Protein AF-A0A928M4B6-F1 (afdb_monomer_lite)

Secondary structure (DSSP, 8-state):
-HHHHHHHHHHHHHHHHHHHHHHTT--HHHHHHHHHHHHSTTTTGGG--TTSS---HHHHHTTHHHHHHHHHHHHHHHHHH--HHHHTT--HHHHHHHHHHHHHHHHHHHHHHHHHHHH-TTTS-HHHHHHHHHHTT----HHHHHHHHHTT--SHHHHHHHHHHHHHHHHHHHHHHHHHHHHHHHHHS---HIIIIIHHHHHHHHHHHHHHHHHHHHHHHHHHHHHH--

Radius of gyration: 21.49 Å; chains: 1; bounding box: 48×52×59 Å

Structure (mmCIF, N/CA/C/O backbone):
data_AF-A0A928M4B6-F1
#
_entry.id   AF-A0A928M4B6-F1
#
loop_
_atom_site.group_PDB
_atom_site.id
_atom_site.type_symbol
_atom_site.label_atom_id
_atom_site.label_alt_id
_atom_site.label_comp_id
_atom_site.label_asym_id
_atom_site.label_entity_id
_atom_site.label_seq_id
_atom_site.pdbx_PDB_ins_code
_atom_site.Cartn_x
_atom_site.Cartn_y
_atom_site.Cartn_z
_atom_site.occupancy
_atom_site.B_iso_or_equiv
_atom_site.auth_seq_id
_atom_site.auth_comp_id
_atom_site.auth_asym_id
_atom_site.auth_atom_id
_atom_site.pdbx_PDB_model_num
ATOM 1 N N . MET A 1 1 ? 21.050 17.465 -10.811 1.00 61.75 1 MET A N 1
ATOM 2 C CA . MET A 1 1 ? 20.232 18.480 -11.520 1.00 61.75 1 MET A CA 1
ATOM 3 C C . MET A 1 1 ? 19.061 17.844 -12.258 1.00 61.75 1 MET A C 1
ATOM 5 O O . MET A 1 1 ? 17.947 18.303 -12.058 1.00 61.75 1 MET A O 1
ATOM 9 N N . GLN A 1 2 ? 19.281 16.765 -13.020 1.00 76.44 2 GLN A N 1
ATOM 10 C CA . GLN A 1 2 ? 18.205 16.017 -13.689 1.00 76.44 2 GLN A CA 1
ATOM 11 C C . GLN A 1 2 ? 17.135 15.508 -12.711 1.00 76.44 2 GLN A C 1
ATOM 13 O O . GLN A 1 2 ? 15.970 15.778 -12.952 1.00 76.44 2 GLN A O 1
ATOM 18 N N . ILE A 1 3 ? 17.523 14.944 -11.558 1.00 81.19 3 ILE A N 1
ATOM 19 C CA . ILE A 1 3 ? 16.575 14.435 -10.545 1.00 81.19 3 ILE A CA 1
ATOM 20 C C . ILE A 1 3 ? 15.561 15.490 -10.083 1.00 81.19 3 ILE A C 1
ATOM 22 O O . ILE A 1 3 ? 14.362 15.236 -10.044 1.00 81.19 3 ILE A O 1
ATOM 26 N N . MET A 1 4 ? 16.040 16.694 -9.755 1.00 85.00 4 MET A N 1
ATOM 27 C CA . MET A 1 4 ? 15.178 17.796 -9.312 1.00 85.00 4 MET A CA 1
ATOM 28 C C . MET A 1 4 ? 14.275 18.296 -10.443 1.00 85.00 4 MET A C 1
ATOM 30 O O . MET A 1 4 ? 13.144 18.706 -10.190 1.00 85.00 4 MET A O 1
ATOM 34 N N . LEU A 1 5 ? 14.765 18.268 -11.685 1.00 88.50 5 LEU A N 1
ATOM 35 C CA . LEU A 1 5 ? 14.016 18.707 -12.858 1.00 88.50 5 LEU A CA 1
ATOM 36 C C . LEU A 1 5 ? 12.891 17.722 -13.197 1.00 88.50 5 LEU A C 1
ATOM 38 O O . LEU A 1 5 ? 11.744 18.148 -13.300 1.00 88.50 5 LEU A O 1
ATOM 42 N N . SER A 1 6 ? 13.186 16.423 -13.285 1.00 87.69 6 SER A N 1
ATOM 43 C CA . SER A 1 6 ? 12.175 15.384 -13.523 1.00 87.69 6 SER A CA 1
ATOM 44 C C . SER A 1 6 ? 11.162 15.317 -12.381 1.00 87.69 6 SER A C 1
ATOM 46 O O . SER A 1 6 ? 9.967 15.218 -12.644 1.00 87.69 6 SER A O 1
ATOM 48 N N . LEU A 1 7 ? 11.592 15.500 -11.126 1.00 88.81 7 LEU A N 1
ATOM 49 C CA . LEU A 1 7 ? 10.671 15.637 -9.997 1.00 88.81 7 LEU A CA 1
ATOM 50 C C . LEU A 1 7 ? 9.756 16.862 -10.137 1.00 88.81 7 LEU A C 1
ATOM 52 O O . LEU A 1 7 ? 8.552 16.767 -9.916 1.00 88.81 7 LEU A O 1
ATOM 56 N N . SER A 1 8 ? 10.309 18.014 -10.525 1.00 90.44 8 SER A N 1
ATOM 57 C CA . SER A 1 8 ? 9.520 19.235 -10.738 1.00 90.44 8 SER A CA 1
ATOM 58 C C . SER A 1 8 ? 8.498 19.042 -11.854 1.00 90.44 8 SER A C 1
ATOM 60 O O . SER A 1 8 ? 7.343 19.428 -11.697 1.00 90.44 8 SER A O 1
ATOM 62 N N . VAL A 1 9 ? 8.896 18.407 -12.960 1.00 91.12 9 VAL A N 1
ATOM 63 C CA . VAL A 1 9 ? 7.991 18.066 -14.063 1.00 91.12 9 VAL A CA 1
ATOM 64 C C . VAL A 1 9 ? 6.917 17.087 -13.603 1.00 91.12 9 VAL A C 1
ATOM 66 O O . VAL A 1 9 ? 5.749 17.311 -13.906 1.00 91.12 9 VAL A O 1
ATOM 69 N N . ALA A 1 10 ? 7.263 16.066 -12.818 1.00 90.94 10 ALA A N 1
ATOM 70 C CA . ALA A 1 10 ? 6.296 15.122 -12.268 1.00 90.94 10 ALA A CA 1
ATOM 71 C C . ALA A 1 10 ? 5.268 15.810 -11.359 1.00 90.94 10 ALA A C 1
ATOM 73 O O . ALA A 1 10 ? 4.064 15.593 -11.509 1.00 90.94 10 ALA A O 1
ATOM 74 N N . LEU A 1 11 ? 5.720 16.700 -10.471 1.00 91.69 11 LEU A N 1
ATOM 75 C CA . LEU A 1 11 ? 4.846 17.491 -9.602 1.00 91.69 11 LEU A CA 1
ATOM 76 C C . LEU A 1 11 ? 3.956 18.444 -10.407 1.00 91.69 11 LEU A C 1
ATOM 78 O O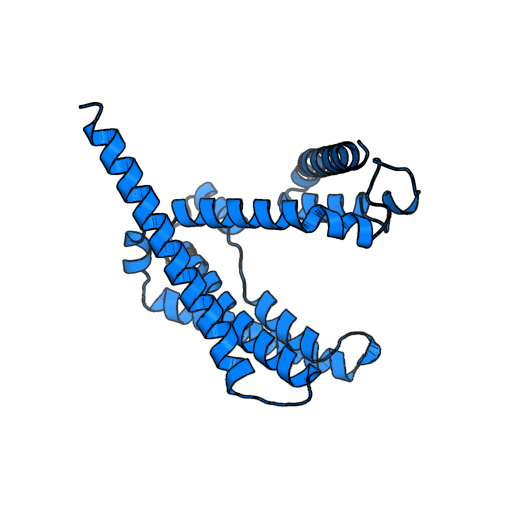 . LEU A 1 11 ? 2.753 18.512 -10.162 1.00 91.69 11 LEU A O 1
ATOM 82 N N . LEU A 1 12 ? 4.515 19.155 -11.389 1.00 94.00 12 LEU A N 1
ATOM 83 C CA . LEU A 1 12 ? 3.757 20.064 -12.251 1.00 94.00 12 LEU A CA 1
ATOM 84 C C . LEU A 1 12 ? 2.739 19.318 -13.115 1.00 94.00 12 LEU A C 1
ATOM 86 O O . LEU A 1 12 ? 1.609 19.783 -13.244 1.00 94.00 12 LEU A O 1
ATOM 90 N N . ALA A 1 13 ? 3.105 18.166 -13.676 1.00 93.44 13 ALA A N 1
ATOM 91 C CA . ALA A 1 13 ? 2.210 17.329 -14.463 1.00 93.44 13 ALA A CA 1
ATOM 92 C C . ALA A 1 13 ? 1.080 16.771 -13.593 1.00 93.44 13 ALA A C 1
ATOM 94 O O . ALA A 1 13 ? -0.087 16.910 -13.955 1.00 93.44 13 ALA A O 1
ATOM 95 N N . GLY A 1 14 ? 1.402 16.219 -12.419 1.00 91.50 14 GLY A N 1
ATOM 96 C CA . GLY A 1 14 ? 0.415 15.714 -11.466 1.00 91.50 14 GLY A CA 1
ATOM 97 C C . GLY A 1 14 ? -0.562 16.803 -11.023 1.00 91.50 14 GLY A C 1
ATOM 98 O O . GLY A 1 14 ? -1.771 16.662 -11.198 1.00 91.50 14 GLY A O 1
ATOM 99 N N . LEU A 1 15 ? -0.055 17.934 -10.525 1.00 91.62 15 LEU A N 1
ATOM 100 C CA . LEU A 1 15 ? -0.887 19.055 -10.075 1.00 91.62 15 LEU A CA 1
ATOM 101 C C . LEU A 1 15 ? -1.642 19.723 -11.230 1.00 91.62 15 LEU A C 1
ATOM 103 O O . LEU A 1 15 ? -2.804 20.093 -11.075 1.00 91.62 15 LEU A O 1
ATOM 107 N N . GLY A 1 16 ? -1.024 19.870 -12.400 1.00 94.25 16 GLY A N 1
ATOM 108 C CA . GLY A 1 16 ? -1.656 20.451 -13.582 1.00 94.25 16 GLY A CA 1
ATOM 109 C C . GLY A 1 16 ? -2.813 19.594 -14.090 1.00 94.25 16 GLY A C 1
ATOM 110 O O . GLY A 1 16 ? -3.907 20.109 -14.334 1.00 94.25 16 GLY A O 1
ATOM 111 N N . LEU A 1 17 ? -2.607 18.277 -14.174 1.00 93.69 17 LEU A N 1
ATOM 112 C CA . LEU A 1 17 ? -3.607 17.350 -14.687 1.00 93.69 17 LEU A CA 1
ATOM 113 C C . LEU A 1 17 ? -4.808 17.205 -13.744 1.00 93.69 17 LEU A C 1
ATOM 115 O O . LEU A 1 17 ? -5.917 17.006 -14.235 1.00 93.69 17 LEU A O 1
ATOM 119 N N . THR A 1 18 ? -4.651 17.410 -12.426 1.00 91.25 18 THR A N 1
ATOM 120 C CA . THR A 1 18 ? -5.815 17.455 -11.511 1.00 91.25 18 THR A CA 1
ATOM 121 C C . THR A 1 18 ? -6.832 18.514 -11.930 1.00 91.25 18 THR A C 1
ATOM 123 O O . THR A 1 18 ? -8.032 18.253 -11.911 1.00 91.25 18 THR A O 1
ATOM 126 N N . ARG A 1 19 ? -6.388 19.693 -12.394 1.00 90.88 19 ARG A N 1
ATOM 127 C CA . ARG A 1 19 ? -7.306 20.752 -12.848 1.00 90.88 19 ARG A CA 1
ATOM 128 C C . ARG A 1 19 ? -8.100 20.333 -14.081 1.00 90.88 19 ARG A C 1
ATOM 130 O O . ARG A 1 19 ? -9.279 20.657 -14.167 1.00 90.88 19 ARG A O 1
ATOM 137 N N . LEU A 1 20 ? -7.472 19.601 -15.000 1.00 90.81 20 LEU A N 1
ATOM 138 C CA . LEU A 1 20 ? -8.120 19.097 -16.212 1.00 90.81 20 LEU A CA 1
ATOM 139 C C . LEU A 1 20 ? -9.095 17.960 -15.893 1.00 90.81 20 LEU A C 1
ATOM 141 O O . LEU A 1 20 ? -10.243 17.988 -16.319 1.00 90.81 20 LEU A O 1
ATOM 145 N N . VAL A 1 21 ? -8.669 16.984 -15.094 1.00 88.38 21 VAL A N 1
ATOM 146 C CA . VAL A 1 21 ? -9.463 15.798 -14.731 1.00 88.38 21 VAL A CA 1
ATOM 147 C C . VAL A 1 21 ? -10.676 16.165 -13.868 1.00 88.38 21 VAL A C 1
ATOM 149 O O . VAL A 1 21 ? -11.747 15.575 -14.022 1.00 88.38 21 VAL A O 1
ATOM 152 N N . ARG A 1 22 ? -10.572 17.217 -13.044 1.00 86.06 22 ARG A N 1
ATOM 153 C CA . ARG A 1 22 ? -11.714 17.775 -12.302 1.00 86.06 22 ARG A CA 1
ATOM 154 C C . ARG A 1 22 ? -12.815 18.335 -13.207 1.00 86.06 22 ARG A C 1
ATOM 156 O O . ARG A 1 22 ? -13.976 18.277 -12.808 1.00 86.06 22 ARG A O 1
ATOM 163 N N . LEU A 1 23 ? -12.506 18.808 -14.423 1.00 89.50 23 LEU A N 1
ATOM 164 C CA . LEU A 1 23 ? -13.536 19.216 -15.400 1.00 89.50 23 LEU A CA 1
ATOM 165 C C . LEU A 1 23 ? -14.439 18.036 -15.783 1.00 89.50 23 LEU A C 1
ATOM 167 O O . LEU A 1 23 ? -15.634 18.212 -16.008 1.00 89.50 23 LEU A O 1
ATOM 171 N N . PHE A 1 24 ? -13.879 16.825 -15.780 1.00 89.69 24 PHE A N 1
ATOM 172 C CA . PHE A 1 24 ? -14.592 15.575 -16.032 1.00 89.69 24 PHE A CA 1
ATOM 173 C C . PHE A 1 24 ? -15.196 14.951 -14.761 1.00 89.69 24 PHE A C 1
ATOM 175 O O . PHE A 1 24 ? -15.732 13.848 -14.825 1.00 89.69 24 PHE A O 1
ATOM 182 N N . LYS A 1 25 ? -15.148 15.645 -13.612 1.00 84.94 25 LYS A N 1
ATOM 183 C CA . LYS A 1 25 ? -15.652 15.180 -12.302 1.00 84.94 25 LYS A CA 1
ATOM 184 C C . LYS A 1 25 ? -15.011 13.877 -11.803 1.00 84.94 25 LYS A C 1
ATOM 186 O O . LYS A 1 25 ? -15.633 13.128 -11.053 1.00 84.94 25 LYS A O 1
ATOM 191 N N . LEU A 1 26 ? -13.773 13.609 -12.206 1.00 83.94 26 LEU A N 1
ATOM 192 C CA . LEU A 1 26 ? -13.023 12.433 -11.773 1.00 83.94 26 LEU A CA 1
ATOM 193 C C . LEU A 1 26 ? -12.153 12.746 -10.535 1.00 83.94 26 LEU A C 1
ATOM 195 O O . LEU A 1 26 ? -11.751 13.899 -10.355 1.00 83.94 26 LEU A O 1
ATOM 199 N N . PRO A 1 27 ? -11.841 11.748 -9.683 1.00 81.31 27 PRO A N 1
ATOM 200 C CA . PRO A 1 27 ? -10.964 11.930 -8.524 1.00 81.31 27 PRO A CA 1
ATOM 201 C C . PRO A 1 27 ? -9.528 12.297 -8.913 1.00 81.31 27 PRO A C 1
ATOM 203 O O . PRO A 1 27 ? -9.012 11.791 -9.912 1.00 81.31 27 PRO A O 1
ATOM 206 N N . ASP A 1 28 ? -8.850 13.072 -8.061 1.00 85.12 28 ASP A N 1
ATOM 207 C CA . ASP A 1 28 ? -7.461 13.516 -8.273 1.00 85.12 28 ASP A CA 1
ATOM 208 C C . ASP A 1 28 ? -6.470 12.351 -8.454 1.00 85.12 28 ASP A C 1
ATOM 210 O O . ASP A 1 28 ? -5.542 12.457 -9.249 1.00 85.12 28 ASP A O 1
ATOM 214 N N . VAL A 1 29 ? -6.699 11.206 -7.795 1.00 85.56 29 VAL A N 1
ATOM 215 C CA . VAL A 1 29 ? -5.867 9.993 -7.949 1.00 85.56 29 VAL A CA 1
ATOM 216 C C . VAL A 1 29 ? -5.804 9.538 -9.409 1.00 85.56 29 VAL A C 1
ATOM 218 O O . VAL A 1 29 ? -4.744 9.157 -9.899 1.00 85.56 29 VAL A O 1
ATOM 221 N N . THR A 1 30 ? -6.915 9.661 -10.139 1.00 88.38 30 THR A N 1
ATOM 222 C CA . THR A 1 30 ? -6.974 9.360 -11.577 1.00 88.38 30 THR A CA 1
ATOM 223 C C . THR A 1 30 ? -6.022 10.259 -12.362 1.00 88.38 30 THR A C 1
ATOM 225 O O . THR A 1 30 ? -5.331 9.794 -13.263 1.00 88.38 30 THR A O 1
ATOM 228 N N . ALA A 1 31 ? -5.949 11.544 -12.000 1.00 90.25 31 ALA A N 1
ATOM 229 C CA . ALA A 1 31 ? -5.027 12.481 -12.625 1.00 90.25 31 ALA A CA 1
ATOM 230 C C . ALA A 1 31 ? -3.572 12.110 -12.336 1.00 90.25 31 ALA A C 1
ATOM 232 O O . ALA A 1 31 ? -2.757 12.135 -13.248 1.00 90.25 31 ALA A O 1
ATOM 233 N N . TYR A 1 32 ? -3.242 11.714 -11.106 1.00 90.69 32 TYR A N 1
ATOM 234 C CA . TYR A 1 32 ? -1.879 11.301 -10.765 1.00 90.69 32 TYR A CA 1
ATOM 235 C C . TYR A 1 32 ? -1.440 10.052 -11.538 1.00 90.69 32 TYR A C 1
ATOM 237 O O . TYR A 1 32 ? -0.323 10.025 -12.050 1.00 90.69 32 TYR A O 1
ATOM 245 N N . LEU A 1 33 ? -2.329 9.067 -11.708 1.00 91.25 33 LEU A N 1
ATOM 246 C CA . LEU A 1 33 ? -2.050 7.868 -12.506 1.00 91.25 33 LEU A CA 1
ATOM 247 C C . LEU A 1 33 ? -1.818 8.202 -13.983 1.00 91.25 33 LEU A C 1
ATOM 249 O O . LEU A 1 33 ? -0.825 7.770 -14.565 1.00 91.25 33 LEU A O 1
ATOM 253 N N . ILE A 1 34 ? -2.699 9.006 -14.585 1.00 93.31 34 ILE A N 1
ATOM 254 C CA . ILE A 1 34 ? -2.547 9.412 -15.989 1.00 93.31 34 ILE A CA 1
ATOM 255 C C . ILE A 1 34 ? -1.271 10.241 -16.162 1.00 93.31 34 ILE A C 1
ATOM 257 O O . ILE A 1 34 ? -0.511 9.994 -17.095 1.00 93.31 34 ILE A O 1
ATOM 261 N N . ALA A 1 35 ? -1.001 11.188 -15.259 1.00 93.62 35 ALA A N 1
ATOM 262 C CA . ALA A 1 35 ? 0.215 11.992 -15.297 1.00 93.62 35 ALA A CA 1
ATOM 263 C C . ALA A 1 35 ? 1.457 11.099 -15.232 1.00 93.62 35 ALA A C 1
ATOM 265 O O . ALA A 1 35 ? 2.341 11.268 -16.063 1.00 93.62 35 ALA A O 1
ATOM 266 N N . GLY A 1 36 ? 1.484 10.115 -14.325 1.00 92.50 36 GLY A N 1
ATOM 267 C CA . GLY A 1 36 ? 2.557 9.128 -14.197 1.00 92.50 36 GLY A CA 1
ATOM 268 C C . GLY A 1 36 ? 2.795 8.318 -15.474 1.00 92.50 36 GLY A C 1
ATOM 269 O O . GLY A 1 36 ? 3.935 8.186 -15.908 1.00 92.50 36 GLY A O 1
ATOM 270 N N . ILE A 1 37 ? 1.729 7.838 -16.124 1.00 93.00 37 ILE A N 1
ATOM 271 C CA . ILE A 1 37 ? 1.828 7.121 -17.408 1.00 93.00 37 ILE A CA 1
ATOM 272 C C . ILE A 1 37 ? 2.389 8.038 -18.504 1.00 93.00 37 ILE A C 1
ATOM 274 O O . ILE A 1 37 ? 3.251 7.618 -19.272 1.00 93.00 37 ILE A O 1
ATOM 278 N N . LEU A 1 38 ? 1.925 9.290 -18.568 1.00 93.19 38 LEU A N 1
ATOM 279 C CA . LEU A 1 38 ? 2.361 10.256 -19.576 1.00 93.19 38 LEU A CA 1
ATOM 280 C C . LEU A 1 38 ? 3.825 10.668 -19.398 1.00 93.19 38 LEU A C 1
ATOM 282 O O . LEU A 1 38 ? 4.542 10.764 -20.386 1.00 93.19 38 LEU A O 1
ATOM 286 N N . ILE A 1 39 ? 4.281 10.914 -18.169 1.00 92.94 39 ILE A N 1
ATOM 287 C CA . ILE A 1 39 ? 5.677 11.304 -17.897 1.00 92.94 39 ILE A CA 1
ATOM 288 C C . ILE A 1 39 ? 6.627 10.106 -17.817 1.00 92.94 39 ILE A C 1
ATOM 290 O O . ILE A 1 39 ? 7.839 10.292 -17.843 1.00 92.94 39 ILE A O 1
ATOM 294 N N . GLY A 1 40 ? 6.093 8.893 -17.682 1.00 91.69 40 GLY A N 1
ATOM 295 C CA . GLY A 1 40 ? 6.863 7.665 -17.548 1.00 91.69 40 GLY A CA 1
ATOM 296 C C . GLY A 1 40 ? 7.579 7.233 -18.836 1.00 91.69 40 GLY A C 1
ATOM 297 O O . GLY A 1 40 ? 7.400 7.842 -19.900 1.00 91.69 40 GLY A O 1
ATOM 298 N N . PRO A 1 41 ? 8.344 6.129 -18.767 1.00 90.31 41 PRO A N 1
ATOM 299 C CA . PRO A 1 41 ? 9.218 5.660 -19.847 1.00 90.31 41 PRO A CA 1
ATOM 300 C C . PRO A 1 41 ? 8.473 5.247 -21.115 1.00 90.31 41 PRO A C 1
ATOM 302 O O . PRO A 1 41 ? 9.079 5.147 -22.175 1.00 90.31 41 PRO A O 1
ATOM 305 N N . TYR A 1 42 ? 7.159 5.029 -21.038 1.00 89.06 42 TYR A N 1
ATOM 306 C CA . TYR A 1 42 ? 6.356 4.565 -22.168 1.00 89.06 42 TYR A CA 1
ATOM 307 C C . TYR A 1 42 ? 5.758 5.683 -23.032 1.00 89.06 42 TYR A C 1
ATOM 309 O O . TYR A 1 42 ? 5.251 5.384 -24.110 1.00 89.06 42 TYR A O 1
ATOM 317 N N . VAL A 1 43 ? 5.786 6.947 -22.587 1.00 91.19 43 VAL A N 1
ATOM 318 C CA . VAL A 1 43 ? 5.192 8.071 -23.337 1.00 91.19 43 VAL A CA 1
ATOM 319 C C . VAL A 1 43 ? 6.190 9.220 -23.504 1.00 91.19 43 VAL A C 1
ATOM 321 O O . VAL A 1 43 ? 6.916 9.240 -24.493 1.00 91.19 43 VAL A O 1
ATOM 324 N N . LEU A 1 44 ? 6.269 10.180 -22.575 1.00 88.50 44 LEU A N 1
ATOM 325 C CA . LEU A 1 44 ? 7.214 11.302 -22.687 1.00 88.50 44 LEU A CA 1
ATOM 326 C C . LEU A 1 44 ? 8.650 10.861 -22.405 1.00 88.50 44 LEU A C 1
ATOM 328 O O . LEU A 1 44 ? 9.574 11.335 -23.061 1.00 88.50 44 LEU A O 1
ATOM 332 N N . GLY A 1 45 ? 8.839 9.922 -21.476 1.00 87.06 45 GLY A N 1
ATOM 333 C CA . GLY A 1 45 ? 10.142 9.335 -21.182 1.00 87.06 45 GLY A CA 1
ATOM 334 C C . GLY A 1 45 ? 10.761 8.592 -22.368 1.00 87.06 45 GLY A C 1
ATOM 335 O O . GLY A 1 45 ? 11.979 8.623 -22.542 1.00 87.06 45 GLY A O 1
ATOM 336 N N . ALA A 1 46 ? 9.927 8.033 -23.252 1.00 88.88 46 ALA A N 1
ATOM 337 C CA . ALA A 1 46 ? 10.367 7.352 -24.471 1.00 88.88 46 ALA A CA 1
ATOM 338 C C . ALA A 1 46 ? 11.105 8.284 -25.451 1.00 88.88 46 ALA A C 1
ATOM 340 O O . ALA A 1 46 ? 11.861 7.815 -26.298 1.00 88.88 46 ALA A O 1
ATOM 341 N N . LEU A 1 47 ? 10.914 9.605 -25.336 1.00 87.56 47 LEU A N 1
ATOM 342 C CA . LEU A 1 47 ? 11.627 10.599 -26.144 1.00 87.56 47 LEU A CA 1
ATOM 343 C C . LEU A 1 47 ? 13.109 10.723 -25.755 1.00 87.56 47 LEU A C 1
ATOM 345 O O . LEU A 1 47 ? 13.872 11.363 -26.475 1.00 87.56 47 LEU A O 1
ATOM 349 N N . GLY A 1 48 ? 13.519 10.154 -24.614 1.00 83.50 48 GLY A N 1
ATOM 350 C CA . GLY A 1 48 ? 14.906 10.167 -24.148 1.00 83.50 48 GLY A CA 1
ATOM 351 C C . GLY A 1 48 ? 15.426 11.556 -23.773 1.00 83.50 48 GLY A C 1
ATOM 352 O O . GLY A 1 48 ? 16.637 11.750 -23.699 1.00 83.50 48 GLY A O 1
ATOM 353 N N . ILE A 1 49 ? 14.537 12.536 -23.562 1.00 84.81 49 ILE A N 1
ATOM 354 C CA . ILE A 1 49 ? 14.914 13.912 -23.223 1.00 84.81 49 ILE A CA 1
ATOM 355 C C . ILE A 1 49 ? 15.088 14.021 -21.700 1.00 84.81 49 ILE A C 1
ATOM 357 O O . ILE A 1 49 ? 14.090 13.957 -20.972 1.00 84.81 49 ILE A O 1
ATOM 361 N N . PRO A 1 50 ? 16.316 14.233 -21.186 1.00 80.88 50 PRO A N 1
ATOM 362 C CA . PRO A 1 50 ? 16.553 14.249 -19.748 1.00 80.88 50 PRO A CA 1
ATOM 363 C C . PRO A 1 50 ? 15.780 15.367 -19.048 1.00 80.88 50 PRO A C 1
ATOM 365 O O . PRO A 1 50 ? 15.893 16.539 -19.408 1.00 80.88 50 PRO A O 1
ATOM 368 N N . GLY A 1 51 ? 15.019 15.001 -18.016 1.00 80.44 51 GLY A N 1
ATOM 369 C CA . GLY A 1 51 ? 14.265 15.935 -17.179 1.00 80.44 51 GLY A CA 1
ATOM 370 C C . GLY A 1 51 ? 12.863 16.298 -17.674 1.00 80.44 51 GLY A C 1
ATOM 371 O O . GLY A 1 51 ? 12.141 16.954 -16.933 1.00 80.44 51 GLY A O 1
ATOM 372 N N . LEU A 1 52 ? 12.452 15.863 -18.871 1.00 83.62 52 LEU A N 1
ATOM 373 C CA . LEU A 1 52 ? 11.087 16.044 -19.401 1.00 83.62 52 LEU A CA 1
ATOM 374 C C . LEU A 1 52 ? 10.148 14.860 -19.089 1.00 83.62 52 LEU A C 1
ATOM 376 O O . LEU A 1 52 ? 8.944 14.944 -19.323 1.00 83.62 52 LEU A O 1
ATOM 380 N N . GLY A 1 53 ? 10.698 13.785 -18.531 1.00 85.69 53 GLY A N 1
ATOM 381 C CA . GLY A 1 53 ? 10.022 12.561 -18.111 1.00 85.69 53 GLY A CA 1
ATOM 382 C C . GLY A 1 53 ? 11.042 11.574 -17.537 1.00 85.69 53 GLY A C 1
ATOM 383 O O . GLY A 1 53 ? 12.228 11.901 -17.457 1.00 85.69 53 GLY A O 1
ATOM 384 N N . PHE A 1 54 ? 10.586 10.388 -17.143 1.00 89.06 54 PHE A N 1
ATOM 385 C CA . PHE A 1 54 ? 11.442 9.297 -16.673 1.00 89.06 54 PHE A CA 1
ATOM 386 C C . PHE A 1 54 ? 11.822 8.402 -17.846 1.00 89.06 54 PHE A C 1
ATOM 388 O O . PHE A 1 54 ? 10.942 7.820 -18.471 1.00 89.06 54 PHE A O 1
ATOM 395 N N . ILE A 1 55 ? 13.110 8.294 -18.155 1.00 87.50 55 ILE A N 1
ATOM 396 C CA . ILE A 1 55 ? 13.609 7.632 -19.366 1.00 87.50 55 ILE A CA 1
ATOM 397 C C . ILE A 1 55 ? 13.550 6.107 -19.229 1.00 87.50 55 ILE A C 1
ATOM 399 O O . ILE A 1 55 ? 13.274 5.407 -20.202 1.00 87.50 55 ILE A O 1
ATOM 403 N N . SER A 1 56 ? 13.785 5.578 -18.027 1.00 88.62 56 SER A N 1
ATOM 404 C CA . SER A 1 56 ? 13.806 4.136 -17.769 1.00 88.62 56 SER A CA 1
ATOM 405 C C . SER A 1 56 ? 13.119 3.764 -16.455 1.00 88.62 56 SER A C 1
ATOM 407 O O . SER A 1 56 ? 12.892 4.605 -15.585 1.00 88.62 56 SER A O 1
ATOM 409 N N . MET A 1 57 ? 12.795 2.476 -16.306 1.00 87.88 57 MET A N 1
ATOM 410 C CA . MET A 1 57 ? 12.306 1.933 -15.032 1.00 87.88 57 MET A CA 1
ATOM 411 C C . MET A 1 57 ? 13.366 2.016 -13.931 1.00 87.88 57 MET A C 1
ATOM 413 O O . MET A 1 57 ? 13.037 2.344 -12.798 1.00 87.88 57 MET A O 1
ATOM 417 N N . GLU A 1 58 ? 14.637 1.822 -14.282 1.00 87.38 58 GLU A N 1
ATOM 418 C CA . GLU A 1 58 ? 15.767 1.989 -13.361 1.00 87.38 58 GLU A CA 1
ATOM 419 C C . GLU A 1 58 ? 15.845 3.425 -12.827 1.00 87.38 58 GLU A C 1
ATOM 421 O O . GLU A 1 58 ? 16.088 3.636 -11.642 1.00 87.38 58 GLU A O 1
ATOM 426 N N . GLU A 1 59 ? 15.588 4.429 -13.677 1.00 86.25 59 GLU A N 1
ATOM 427 C CA . GLU A 1 59 ? 15.536 5.823 -13.236 1.00 86.25 59 GLU A CA 1
ATOM 428 C C . GLU A 1 59 ? 14.414 6.022 -12.214 1.00 86.25 59 GLU A C 1
ATOM 430 O O . GLU A 1 59 ? 14.657 6.640 -11.183 1.00 86.25 59 GLU A O 1
ATOM 435 N N . ILE A 1 60 ? 13.223 5.454 -12.438 1.00 87.94 60 ILE A N 1
ATOM 436 C CA . ILE A 1 60 ? 12.102 5.527 -11.486 1.00 87.94 60 ILE A CA 1
ATOM 437 C C . ILE A 1 60 ? 12.475 4.897 -10.137 1.00 87.94 60 ILE A C 1
ATOM 439 O O . ILE A 1 60 ? 12.172 5.477 -9.093 1.00 87.94 60 ILE A O 1
ATOM 443 N N . GLU A 1 61 ? 13.168 3.757 -10.135 1.00 86.75 61 GLU A N 1
ATOM 444 C CA . GLU A 1 61 ? 13.590 3.075 -8.904 1.00 86.75 61 GLU A CA 1
ATOM 445 C C . GLU A 1 61 ? 14.521 3.934 -8.036 1.00 86.75 61 GLU A C 1
ATOM 447 O O . GLU A 1 61 ? 14.454 3.865 -6.807 1.00 86.75 61 GLU A O 1
ATOM 452 N N . THR A 1 62 ? 15.320 4.829 -8.631 1.00 88.19 62 THR A N 1
ATOM 453 C CA . THR A 1 62 ? 16.167 5.756 -7.853 1.00 88.19 62 THR A CA 1
ATOM 454 C C . THR A 1 62 ? 15.371 6.738 -6.984 1.00 88.19 62 THR A C 1
ATOM 456 O O . THR A 1 62 ? 15.907 7.273 -6.011 1.00 88.19 62 THR A O 1
ATOM 459 N N . TYR A 1 63 ? 14.079 6.938 -7.273 1.00 87.56 63 TYR A N 1
ATOM 460 C CA . TYR A 1 63 ? 13.166 7.756 -6.468 1.00 87.56 63 TYR A CA 1
ATOM 461 C C . TYR A 1 63 ? 12.477 6.960 -5.355 1.00 87.56 63 TYR A C 1
ATOM 463 O O . TYR A 1 63 ? 11.658 7.533 -4.638 1.00 87.56 63 TYR A O 1
ATOM 471 N N . GLY A 1 64 ? 12.814 5.678 -5.166 1.00 87.62 64 GLY A N 1
ATOM 472 C CA . GLY A 1 64 ? 12.223 4.814 -4.139 1.00 87.62 64 GLY A CA 1
ATOM 473 C C . GLY A 1 64 ? 12.228 5.446 -2.746 1.00 87.62 64 GLY A C 1
ATOM 474 O O . GLY A 1 64 ? 11.191 5.490 -2.096 1.00 87.62 64 GLY A O 1
ATOM 475 N N . LEU A 1 65 ? 13.333 6.093 -2.352 1.00 88.94 65 LEU A N 1
ATOM 476 C CA . LEU A 1 65 ? 13.420 6.812 -1.075 1.00 88.94 65 LEU A CA 1
ATOM 477 C C . LEU A 1 65 ? 12.345 7.903 -0.929 1.00 88.94 65 LEU A C 1
ATOM 479 O O . LEU A 1 65 ? 11.814 8.110 0.158 1.00 88.94 65 LEU A O 1
ATOM 483 N N . LEU A 1 66 ? 12.019 8.622 -2.008 1.00 89.31 66 LEU A N 1
ATOM 484 C CA . LEU A 1 66 ? 10.979 9.648 -1.971 1.00 89.31 66 LEU A CA 1
ATOM 485 C C . LEU A 1 66 ? 9.593 9.017 -1.806 1.00 89.31 66 LEU A C 1
ATOM 487 O O . LEU A 1 66 ? 8.782 9.539 -1.042 1.00 89.31 66 LEU A O 1
ATOM 491 N N . SER A 1 67 ? 9.337 7.907 -2.500 1.00 88.75 67 SER A N 1
ATOM 492 C CA . SER A 1 67 ? 8.103 7.129 -2.356 1.00 88.75 67 SER A CA 1
ATOM 493 C C . SER A 1 67 ? 7.942 6.605 -0.928 1.00 88.75 67 SER A C 1
ATOM 495 O O . SER A 1 67 ? 6.878 6.784 -0.340 1.00 88.75 67 SER A O 1
ATOM 497 N N . ASP A 1 68 ? 9.004 6.058 -0.336 1.00 89.12 68 ASP A N 1
ATOM 498 C CA . ASP A 1 68 ? 9.006 5.549 1.039 1.00 89.12 68 ASP A CA 1
ATOM 499 C C . ASP A 1 68 ? 8.746 6.667 2.055 1.00 89.12 68 ASP A C 1
ATOM 501 O O . ASP A 1 68 ? 7.911 6.526 2.951 1.00 89.12 68 ASP A O 1
ATOM 505 N N . LEU A 1 69 ? 9.403 7.821 1.888 1.00 91.88 69 LEU A N 1
ATOM 506 C CA . LEU A 1 69 ? 9.155 8.999 2.721 1.00 91.88 69 LEU A CA 1
ATOM 507 C C . LEU A 1 69 ? 7.712 9.497 2.575 1.00 91.88 69 LEU A C 1
ATOM 509 O O . LEU A 1 69 ? 7.068 9.803 3.578 1.00 91.88 69 LEU A O 1
ATOM 513 N N . ALA A 1 70 ? 7.185 9.567 1.350 1.00 89.44 70 ALA A N 1
ATOM 514 C CA . ALA A 1 70 ? 5.814 10.000 1.093 1.00 89.44 70 ALA A CA 1
ATOM 515 C C . ALA A 1 70 ? 4.787 9.051 1.729 1.00 89.44 70 ALA A C 1
ATOM 517 O O . ALA A 1 70 ? 3.869 9.516 2.405 1.00 89.44 70 ALA A O 1
ATOM 518 N N . LEU A 1 71 ? 4.965 7.735 1.577 1.00 86.94 71 LEU A N 1
ATOM 519 C CA . LEU A 1 71 ? 4.133 6.721 2.228 1.00 86.94 71 LEU A CA 1
ATOM 520 C C . LEU A 1 71 ? 4.223 6.821 3.754 1.00 86.94 71 LEU A C 1
ATOM 522 O O . LEU A 1 71 ? 3.193 6.786 4.426 1.00 86.94 71 LEU A O 1
ATOM 526 N N . GLY A 1 72 ? 5.422 7.042 4.299 1.00 87.19 72 GLY A N 1
ATOM 527 C CA . GLY A 1 72 ? 5.632 7.290 5.725 1.00 87.19 72 GLY A CA 1
ATOM 528 C C . GLY A 1 72 ? 4.871 8.518 6.237 1.00 87.19 72 GLY A C 1
ATOM 529 O O . GLY A 1 72 ? 4.198 8.440 7.265 1.00 87.19 72 GLY A O 1
ATOM 530 N N . PHE A 1 73 ? 4.904 9.640 5.506 1.00 86.06 73 PHE A N 1
ATOM 531 C CA . PHE A 1 73 ? 4.131 10.841 5.851 1.00 86.06 73 PHE A CA 1
ATOM 532 C C . PHE A 1 73 ? 2.621 10.614 5.771 1.00 86.06 73 PHE A C 1
ATOM 534 O O . PHE A 1 73 ? 1.894 11.085 6.647 1.00 86.06 73 PHE A O 1
ATOM 541 N N . ILE A 1 74 ? 2.142 9.893 4.753 1.00 82.50 74 ILE A N 1
ATOM 542 C CA . ILE A 1 74 ? 0.723 9.542 4.617 1.00 82.50 74 ILE A CA 1
ATOM 543 C C . ILE A 1 74 ? 0.286 8.682 5.807 1.00 82.50 74 ILE A C 1
ATOM 545 O O . ILE A 1 74 ? -0.689 9.026 6.473 1.00 82.50 74 ILE A O 1
ATOM 549 N N . ALA A 1 75 ? 1.038 7.625 6.129 1.00 80.19 75 ALA A N 1
ATOM 550 C CA . ALA A 1 75 ? 0.751 6.742 7.257 1.00 80.19 75 ALA A CA 1
ATOM 551 C C . ALA A 1 75 ? 0.755 7.497 8.596 1.00 80.19 75 ALA A C 1
ATOM 553 O O . ALA A 1 75 ? -0.164 7.340 9.399 1.00 80.19 75 ALA A O 1
ATOM 554 N N . PHE A 1 76 ? 1.738 8.376 8.819 1.00 81.81 76 PHE A N 1
ATOM 555 C CA . PHE A 1 76 ? 1.804 9.210 10.020 1.00 81.81 76 PHE A CA 1
ATOM 556 C C . PHE A 1 76 ? 0.630 10.198 10.111 1.00 81.81 76 PHE A C 1
ATOM 558 O O . PHE A 1 76 ? 0.004 10.324 11.162 1.00 81.81 76 PHE A O 1
ATOM 565 N N . SER A 1 77 ? 0.293 10.879 9.010 1.00 78.94 77 SER A N 1
ATOM 566 C CA . SER A 1 77 ? -0.819 11.835 8.968 1.00 78.94 77 SER A CA 1
ATOM 567 C C . SER A 1 77 ? -2.167 11.157 9.205 1.00 78.94 77 SER A C 1
ATOM 569 O O . SER A 1 77 ? -3.001 11.709 9.918 1.00 78.94 77 SER A O 1
ATOM 571 N N . ILE A 1 78 ? -2.383 9.976 8.619 1.00 72.94 78 ILE A N 1
ATOM 572 C CA . ILE A 1 78 ? -3.588 9.172 8.841 1.00 72.94 78 ILE A CA 1
ATOM 573 C C . ILE A 1 78 ? -3.637 8.702 10.300 1.00 72.94 78 ILE A C 1
ATOM 575 O O . ILE A 1 78 ? -4.661 8.864 10.961 1.00 72.94 78 ILE A O 1
ATOM 579 N N . GLY A 1 79 ? -2.519 8.200 10.834 1.00 73.81 79 GLY A N 1
ATOM 580 C CA . GLY A 1 79 ? -2.411 7.778 12.231 1.00 73.81 79 GLY A CA 1
ATOM 581 C C . GLY A 1 79 ? -2.737 8.887 13.237 1.00 73.81 79 GLY A C 1
ATOM 582 O O . GLY A 1 79 ? -3.320 8.605 14.278 1.00 73.81 79 GLY A O 1
ATOM 583 N N . ASN A 1 80 ? -2.429 10.148 12.917 1.00 73.50 80 ASN A N 1
ATOM 584 C CA . ASN A 1 80 ? -2.756 11.297 13.767 1.00 73.50 80 ASN A CA 1
ATOM 585 C C . ASN A 1 80 ? -4.256 11.661 13.763 1.00 73.50 80 ASN A C 1
ATOM 587 O O . ASN A 1 80 ? -4.769 12.190 14.748 1.00 73.50 80 ASN A O 1
ATOM 591 N N . GLU A 1 81 ? -4.974 11.378 12.674 1.00 65.31 81 GLU A N 1
ATOM 592 C CA . GLU A 1 81 ? -6.429 11.581 12.598 1.00 65.31 81 GLU A CA 1
ATOM 593 C C . GLU A 1 81 ? -7.188 10.480 13.364 1.00 65.31 81 GLU A C 1
ATOM 595 O O . GLU A 1 81 ? -8.293 10.699 13.866 1.00 65.31 81 GLU A O 1
ATOM 600 N N . PHE A 1 82 ? -6.581 9.297 13.511 1.00 65.12 82 PHE A N 1
ATOM 601 C CA . PHE A 1 82 ? -7.170 8.170 14.226 1.00 65.12 82 PHE A CA 1
ATOM 602 C C . PHE A 1 82 ? -7.102 8.336 15.745 1.00 65.12 82 PHE A C 1
ATOM 604 O O . PHE A 1 82 ? -6.073 8.128 16.389 1.00 65.12 82 PHE A O 1
ATOM 611 N N . ARG A 1 83 ? -8.252 8.610 16.367 1.00 65.00 83 ARG A N 1
ATOM 612 C CA . ARG A 1 83 ? -8.366 8.567 17.827 1.00 65.00 83 ARG A CA 1
ATOM 613 C C . ARG A 1 83 ? -8.614 7.140 18.298 1.00 65.00 83 ARG A C 1
ATOM 615 O O . ARG A 1 83 ? -9.560 6.478 17.878 1.00 65.00 83 ARG A O 1
ATOM 622 N N . LEU A 1 84 ? -7.835 6.693 19.283 1.00 67.12 84 LEU A N 1
ATOM 623 C CA . LEU A 1 84 ? -8.031 5.384 19.922 1.00 67.12 84 LEU A CA 1
ATOM 624 C C . LEU A 1 84 ? -9.429 5.239 20.560 1.00 67.12 84 LEU A C 1
ATOM 626 O O . LEU A 1 84 ? -9.952 4.132 20.678 1.00 67.12 84 LEU A O 1
ATOM 630 N N . SER A 1 85 ? -10.056 6.353 20.958 1.00 65.12 85 SER A N 1
ATOM 631 C CA . SER A 1 85 ? -11.449 6.382 21.419 1.00 65.12 85 SER A CA 1
ATOM 632 C C . SER A 1 85 ? -12.433 5.919 20.350 1.00 65.12 85 SER A C 1
ATOM 634 O O . SER A 1 85 ? -13.422 5.276 20.688 1.00 65.12 85 SER A O 1
ATOM 636 N N . ASP A 1 86 ? -12.151 6.201 19.082 1.00 63.50 86 ASP A N 1
ATOM 637 C CA . ASP A 1 86 ? -13.049 5.918 17.964 1.00 63.50 86 ASP A CA 1
ATOM 638 C C . ASP A 1 86 ? -12.931 4.435 17.573 1.00 63.50 86 ASP A C 1
ATOM 640 O O . ASP A 1 86 ? -13.937 3.780 17.305 1.00 63.50 86 ASP A O 1
ATOM 644 N N . LEU A 1 87 ? -11.728 3.855 17.712 1.00 63.19 87 LEU A N 1
ATOM 645 C CA . LEU A 1 87 ? -11.482 2.408 17.619 1.00 63.19 87 LEU A CA 1
ATOM 646 C C . LEU A 1 87 ? -12.220 1.601 18.701 1.00 63.19 87 LEU A C 1
ATOM 648 O O . LEU A 1 87 ? -12.727 0.513 18.437 1.00 63.19 87 LEU A O 1
ATOM 652 N N . ARG A 1 88 ? -12.324 2.123 19.930 1.00 62.31 88 ARG A N 1
ATOM 653 C CA . ARG A 1 88 ? -13.038 1.435 21.028 1.00 62.31 88 ARG A CA 1
ATOM 654 C C . ARG A 1 88 ? -14.544 1.315 20.796 1.00 62.31 88 ARG A C 1
ATOM 656 O O . ARG A 1 88 ? -15.184 0.491 21.443 1.00 62.31 88 ARG A O 1
ATOM 663 N N . HIS A 1 89 ? -15.091 2.112 19.883 1.00 64.38 89 HIS A N 1
ATOM 664 C CA . HIS A 1 89 ? -16.495 2.072 19.487 1.00 64.38 89 HIS A CA 1
ATOM 665 C C . HIS A 1 89 ? -16.703 1.361 18.143 1.00 64.38 89 HIS A C 1
ATOM 667 O O . HIS A 1 89 ? -17.794 1.453 17.579 1.00 64.38 89 HIS A O 1
ATOM 673 N N . ILE A 1 90 ? -15.701 0.628 17.632 1.00 68.12 90 ILE A N 1
ATOM 674 C CA . ILE A 1 90 ? -15.892 -0.246 16.470 1.00 68.12 90 ILE A CA 1
ATOM 675 C C . ILE A 1 90 ? -16.958 -1.278 16.836 1.00 68.12 90 ILE A C 1
ATOM 677 O O . ILE A 1 90 ? -16.748 -2.196 17.630 1.00 68.12 90 ILE A O 1
ATOM 681 N N . GLY A 1 91 ? -18.147 -1.094 16.266 1.00 76.69 91 GLY A N 1
ATOM 682 C CA . GLY A 1 91 ? -19.263 -1.998 16.474 1.00 76.69 91 GLY A CA 1
ATOM 683 C C . GLY A 1 91 ? -18.961 -3.377 15.894 1.00 76.69 91 GLY A C 1
ATOM 684 O O . GLY A 1 91 ? -18.294 -3.508 14.867 1.00 76.69 91 GLY A O 1
ATOM 685 N N . ARG A 1 92 ? -19.533 -4.421 16.503 1.00 82.56 92 ARG A N 1
ATOM 686 C CA . ARG A 1 92 ? -19.446 -5.812 16.017 1.00 82.56 92 ARG A CA 1
ATOM 687 C C . ARG A 1 92 ? -19.797 -5.943 14.528 1.00 82.56 92 ARG A C 1
ATOM 689 O O . ARG A 1 92 ? -19.241 -6.790 13.842 1.00 82.56 92 ARG A O 1
ATOM 696 N N . GLN A 1 93 ? -20.697 -5.096 14.030 1.00 83.62 93 GLN A N 1
ATOM 697 C CA . GLN A 1 93 ? -21.067 -5.051 12.619 1.00 83.62 93 GLN A CA 1
ATOM 698 C C . GLN A 1 93 ? -19.909 -4.602 11.716 1.00 83.62 93 GLN A C 1
ATOM 700 O O . GLN A 1 93 ? -19.669 -5.250 10.705 1.00 83.62 93 GLN A O 1
ATOM 705 N N . ALA A 1 94 ? -19.171 -3.550 12.084 1.00 84.00 94 ALA A N 1
ATOM 706 C CA . ALA A 1 94 ? -18.008 -3.094 11.322 1.00 84.00 94 ALA A CA 1
ATOM 707 C C . ALA A 1 94 ? -16.901 -4.157 11.309 1.00 84.00 94 ALA A C 1
ATOM 709 O O . ALA A 1 94 ? -16.323 -4.411 10.258 1.00 84.00 94 ALA A O 1
ATOM 710 N N . LEU A 1 95 ? -16.690 -4.839 12.445 1.00 85.69 95 LEU A N 1
ATOM 711 C CA . LEU A 1 95 ? -15.752 -5.959 12.544 1.00 85.69 95 LEU A CA 1
ATOM 712 C C . LEU A 1 95 ? -16.091 -7.081 11.558 1.00 85.69 95 LEU A C 1
ATOM 714 O O . LEU A 1 95 ? -15.254 -7.498 10.766 1.00 85.69 95 LEU A O 1
ATOM 718 N N . VAL A 1 96 ? -17.336 -7.559 11.598 1.00 89.38 96 VAL A N 1
ATOM 719 C CA . VAL A 1 96 ? -17.774 -8.657 10.731 1.00 89.38 96 VAL A CA 1
ATOM 720 C C . VAL A 1 96 ? -17.720 -8.242 9.264 1.00 89.38 96 VAL A C 1
ATOM 722 O O . VAL A 1 96 ? -17.198 -8.998 8.453 1.00 89.38 96 VAL A O 1
ATOM 725 N N . VAL A 1 97 ? -18.233 -7.058 8.920 1.00 88.56 97 VAL A N 1
ATOM 726 C CA . VAL A 1 97 ? -18.279 -6.605 7.525 1.00 88.56 97 VAL A CA 1
ATOM 727 C C . VAL A 1 97 ? -16.873 -6.413 6.965 1.00 88.56 97 VAL A C 1
ATOM 729 O O . VAL A 1 97 ? -16.591 -7.006 5.931 1.00 88.56 97 VAL A O 1
ATOM 732 N N . GLY A 1 98 ? -15.991 -5.670 7.643 1.00 87.88 98 GLY A N 1
ATOM 733 C CA . GLY A 1 98 ? -14.638 -5.415 7.133 1.00 87.88 98 GLY A CA 1
ATOM 734 C C . GLY A 1 98 ? -13.815 -6.697 7.001 1.00 87.88 98 GLY A C 1
ATOM 735 O O . GLY A 1 98 ? -13.260 -6.979 5.944 1.00 87.88 98 GLY A O 1
ATOM 736 N N . THR A 1 99 ? -13.829 -7.576 8.013 1.00 89.31 99 THR A N 1
ATOM 737 C CA . THR A 1 99 ? -13.084 -8.844 7.924 1.00 89.31 99 THR A CA 1
ATOM 738 C C . THR A 1 99 ? -13.635 -9.776 6.845 1.00 89.31 99 THR A C 1
ATOM 740 O O . THR A 1 99 ? -12.862 -10.324 6.062 1.00 89.31 99 THR A O 1
ATOM 743 N N . VAL A 1 100 ? -14.958 -9.967 6.775 1.00 93.12 100 VAL A N 1
ATOM 744 C CA . VAL A 1 100 ? -15.559 -10.854 5.764 1.00 93.12 100 VAL A CA 1
ATOM 745 C C . VAL A 1 100 ? -15.341 -10.292 4.362 1.00 93.12 100 VAL A C 1
ATOM 747 O O . VAL A 1 100 ? -14.973 -11.051 3.471 1.00 93.12 100 VAL A O 1
ATOM 750 N N . GLN A 1 101 ? -15.522 -8.983 4.166 1.00 92.38 101 GLN A N 1
ATOM 751 C CA . GLN A 1 101 ? -15.272 -8.317 2.889 1.00 92.38 101 GLN A CA 1
ATOM 752 C C . GLN A 1 101 ? -13.818 -8.491 2.452 1.00 92.38 101 GLN A C 1
ATOM 754 O O . GLN A 1 101 ? -13.589 -8.912 1.320 1.00 92.38 101 GLN A O 1
ATOM 759 N N . ALA A 1 102 ? -12.850 -8.181 3.317 1.00 92.12 102 ALA A N 1
ATOM 760 C CA . ALA A 1 102 ? -11.432 -8.250 2.980 1.00 92.12 102 ALA A CA 1
ATOM 761 C C . ALA A 1 102 ? -11.017 -9.678 2.597 1.00 92.12 102 ALA A C 1
ATOM 763 O O . ALA A 1 102 ? -10.482 -9.893 1.510 1.00 92.12 102 ALA A O 1
ATOM 764 N N . VAL A 1 103 ? -11.364 -10.671 3.427 1.00 93.69 103 VAL A N 1
ATOM 765 C CA . VAL A 1 103 ? -11.054 -12.087 3.163 1.00 93.69 103 VAL A CA 1
ATOM 766 C C . VAL A 1 103 ? -11.739 -12.575 1.888 1.00 93.69 103 VAL A C 1
ATOM 768 O O . VAL A 1 103 ? -11.103 -13.207 1.049 1.00 93.69 103 VAL A O 1
ATOM 771 N N . PHE A 1 104 ? -13.030 -12.279 1.717 1.00 95.75 104 PHE A N 1
ATOM 772 C CA . PHE A 1 104 ? -13.770 -12.698 0.529 1.00 95.75 104 PHE A CA 1
ATOM 773 C C . PHE A 1 104 ? -13.199 -12.068 -0.745 1.00 95.75 104 PHE A C 1
ATOM 775 O O . PHE A 1 104 ? -13.054 -12.757 -1.752 1.00 95.75 104 PHE A O 1
ATOM 782 N N . THR A 1 105 ? -12.833 -10.785 -0.691 1.00 95.38 105 THR A N 1
ATOM 783 C CA . THR A 1 105 ? -12.216 -10.072 -1.817 1.00 95.38 105 THR A CA 1
ATOM 784 C C . THR A 1 105 ? -10.882 -10.703 -2.186 1.00 95.38 105 THR A C 1
ATOM 786 O O . THR A 1 105 ? -10.681 -11.017 -3.356 1.00 95.38 105 THR A O 1
ATOM 789 N N . THR A 1 106 ? -10.012 -10.976 -1.209 1.00 95.06 106 THR A N 1
ATOM 790 C CA . THR A 1 106 ? -8.738 -11.663 -1.459 1.00 95.06 106 THR A CA 1
ATOM 791 C C . THR A 1 106 ? -8.948 -13.018 -2.110 1.00 95.06 106 THR A C 1
ATOM 793 O O . THR A 1 106 ? -8.395 -13.256 -3.176 1.00 95.06 106 THR A O 1
ATOM 796 N N . LEU A 1 107 ? -9.810 -13.870 -1.550 1.00 95.69 107 LEU A N 1
ATOM 797 C CA . LEU A 1 107 ? -10.055 -15.205 -2.101 1.00 95.69 107 LEU A CA 1
ATOM 798 C C . LEU A 1 107 ? -10.638 -15.164 -3.518 1.00 95.69 107 LEU A C 1
ATOM 800 O O . LEU A 1 107 ? -10.282 -15.987 -4.360 1.00 95.69 107 LEU A O 1
ATOM 804 N N . LEU A 1 108 ? -11.542 -14.221 -3.789 1.00 97.19 108 LEU A N 1
ATOM 805 C CA . LEU A 1 108 ? -12.156 -14.071 -5.105 1.00 97.19 108 LEU A CA 1
ATOM 806 C C . LEU A 1 108 ? -11.138 -13.587 -6.143 1.00 97.19 108 LEU A C 1
ATOM 808 O O . LEU A 1 108 ? -11.097 -14.119 -7.254 1.00 97.19 108 LEU A O 1
ATOM 812 N N . VAL A 1 109 ? -10.314 -12.601 -5.786 1.00 96.88 109 VAL A N 1
ATOM 813 C CA . VAL A 1 109 ? -9.268 -12.080 -6.672 1.00 96.88 109 VAL A CA 1
ATOM 814 C C . VAL A 1 109 ? -8.171 -13.123 -6.876 1.00 96.88 109 VAL A C 1
ATOM 816 O O . VAL A 1 109 ? -7.777 -13.343 -8.017 1.00 96.88 109 VAL A O 1
ATOM 819 N N . ASP A 1 110 ? -7.758 -13.837 -5.829 1.00 95.75 110 ASP A N 1
ATOM 820 C CA . ASP A 1 110 ? -6.834 -14.969 -5.930 1.00 95.75 110 ASP A CA 1
ATOM 821 C C . ASP A 1 110 ? -7.375 -16.021 -6.890 1.00 95.75 110 ASP A C 1
ATOM 823 O O . ASP A 1 110 ? -6.690 -16.396 -7.835 1.00 95.75 110 ASP A O 1
ATOM 827 N N . ALA A 1 111 ? -8.624 -16.464 -6.722 1.00 96.12 111 ALA A N 1
ATOM 828 C CA . ALA A 1 111 ? -9.224 -17.454 -7.612 1.00 96.12 111 ALA A CA 1
ATOM 829 C C . ALA A 1 111 ? -9.228 -16.986 -9.078 1.00 96.12 111 ALA A C 1
ATOM 831 O O . ALA A 1 111 ? -8.898 -17.763 -9.978 1.00 96.12 111 ALA A O 1
ATOM 832 N N . ALA A 1 112 ? -9.551 -15.714 -9.325 1.00 96.50 112 ALA A N 1
ATOM 833 C CA . ALA A 1 112 ? -9.538 -15.136 -10.665 1.00 96.50 112 ALA A CA 1
ATOM 834 C C . ALA A 1 112 ? -8.118 -15.055 -11.257 1.00 96.50 112 ALA A C 1
ATOM 836 O O . ALA A 1 112 ? -7.904 -15.448 -12.405 1.00 96.50 112 ALA A O 1
ATOM 837 N N . LEU A 1 113 ? -7.139 -14.582 -10.481 1.00 96.06 113 LEU A N 1
ATOM 838 C CA . LEU A 1 113 ? -5.751 -14.419 -10.916 1.00 96.06 113 LEU A CA 1
ATOM 839 C C . LEU A 1 113 ? -5.027 -15.762 -11.065 1.00 96.06 113 LEU A C 1
ATOM 841 O O . LEU A 1 113 ? -4.263 -15.942 -12.008 1.00 96.06 113 LEU A O 1
ATOM 845 N N . ILE A 1 114 ? -5.310 -16.735 -10.202 1.00 94.62 114 ILE A N 1
ATOM 846 C CA . ILE A 1 114 ? -4.828 -18.115 -10.327 1.00 94.62 114 ILE A CA 1
ATOM 847 C C . ILE A 1 114 ? -5.451 -18.775 -11.564 1.00 94.62 114 ILE A C 1
ATOM 849 O O . ILE A 1 114 ? -4.752 -19.433 -12.334 1.00 94.62 114 ILE A O 1
ATOM 853 N N . GLY A 1 115 ? -6.746 -18.556 -11.815 1.00 93.69 115 GLY A N 1
ATOM 854 C CA . GLY A 1 115 ? -7.387 -18.981 -13.060 1.00 93.69 115 GLY A CA 1
ATOM 855 C C . GLY A 1 115 ? -6.693 -18.394 -14.294 1.00 93.69 115 GLY A C 1
ATOM 856 O O . GLY A 1 115 ? -6.419 -19.112 -15.255 1.00 93.69 115 GLY A O 1
ATOM 857 N N . LEU A 1 116 ? -6.334 -17.107 -14.246 1.00 93.31 116 LEU A N 1
ATOM 858 C CA . LEU A 1 116 ? -5.584 -16.443 -15.312 1.00 93.31 116 LEU A CA 1
ATOM 859 C C . LEU A 1 116 ? -4.152 -16.979 -15.448 1.00 93.31 116 LEU A C 1
ATOM 861 O O . LEU A 1 116 ? -3.677 -17.118 -16.572 1.00 93.31 116 LEU A O 1
ATOM 865 N N . HIS A 1 117 ? -3.488 -17.329 -14.344 1.00 92.06 117 HIS A N 1
ATOM 866 C CA . HIS A 1 117 ? -2.179 -17.983 -14.364 1.00 92.06 117 HIS A CA 1
ATOM 867 C C . HIS A 1 117 ? -2.224 -19.293 -15.162 1.00 92.06 117 HIS A C 1
ATOM 869 O O . HIS A 1 117 ? -1.355 -19.520 -15.995 1.00 92.06 117 HIS A O 1
ATOM 875 N N . PHE A 1 118 ? -3.260 -20.121 -14.998 1.00 92.19 118 PHE A N 1
ATOM 876 C CA . PHE A 1 118 ? -3.387 -21.350 -15.793 1.00 92.19 118 PHE A CA 1
ATOM 877 C C . PHE A 1 118 ? -3.623 -21.094 -17.289 1.00 92.19 118 PHE A C 1
ATOM 879 O O . PHE A 1 118 ? -3.238 -21.919 -18.116 1.00 92.19 118 PHE A O 1
ATOM 886 N N . LEU A 1 119 ? -4.232 -19.962 -17.652 1.00 92.19 119 LEU A N 1
ATOM 887 C CA . LEU A 1 119 ? -4.444 -19.569 -19.049 1.00 92.19 119 LEU A CA 1
ATOM 888 C C . LEU A 1 119 ? -3.210 -18.899 -19.672 1.00 92.19 119 LEU A C 1
ATOM 890 O O . LEU A 1 119 ? -2.985 -19.022 -20.874 1.00 92.19 119 LEU A O 1
ATOM 894 N N . MET A 1 120 ? -2.436 -18.154 -18.879 1.00 90.75 120 MET A N 1
ATOM 895 C CA . MET A 1 120 ? -1.283 -17.362 -19.320 1.00 90.75 120 MET A CA 1
ATOM 896 C C . MET A 1 120 ? -0.123 -17.451 -18.309 1.00 90.75 120 MET A C 1
ATOM 898 O O . MET A 1 120 ? 0.243 -16.436 -17.702 1.00 90.75 120 MET A O 1
ATOM 902 N N . PRO A 1 121 ? 0.486 -18.639 -18.137 1.00 85.19 121 PRO A N 1
ATOM 903 C CA . PRO A 1 121 ? 1.469 -18.877 -17.079 1.00 85.19 121 PRO A CA 1
ATOM 904 C C . PRO A 1 121 ? 2.721 -18.009 -17.226 1.00 85.19 121 PRO A C 1
ATOM 906 O O . PRO A 1 121 ? 3.262 -17.543 -16.226 1.00 85.19 121 PRO A O 1
ATOM 909 N N . ASP A 1 122 ? 3.119 -17.708 -18.464 1.00 86.00 122 ASP A N 1
ATOM 910 C CA . ASP A 1 122 ? 4.308 -16.903 -18.767 1.00 86.00 122 ASP A CA 1
ATOM 911 C C . ASP A 1 122 ? 4.162 -15.423 -18.375 1.00 86.00 122 ASP A C 1
ATOM 913 O O . ASP A 1 122 ? 5.157 -14.709 -18.266 1.00 86.00 122 ASP A O 1
ATOM 917 N N . LYS A 1 123 ? 2.927 -14.935 -18.187 1.00 87.44 123 LYS A N 1
ATOM 918 C CA . LYS A 1 123 ? 2.650 -13.514 -17.914 1.00 87.44 123 LYS A CA 1
ATOM 919 C C . LYS A 1 123 ? 2.357 -13.220 -16.451 1.00 87.44 123 LYS A C 1
ATOM 921 O O . LYS A 1 123 ? 2.593 -12.099 -16.009 1.00 87.44 123 LYS A O 1
ATOM 926 N N . LEU A 1 124 ? 1.813 -14.187 -15.719 1.00 90.31 124 LEU A N 1
ATOM 927 C CA . LEU A 1 124 ? 1.401 -13.993 -14.334 1.00 90.31 124 LEU A CA 1
ATOM 928 C C . LEU A 1 124 ? 1.873 -15.170 -13.484 1.00 90.31 124 LEU A C 1
ATOM 930 O O . LEU A 1 124 ? 1.185 -16.182 -13.445 1.00 90.31 124 LEU A O 1
ATOM 934 N N . PRO A 1 125 ? 3.016 -15.064 -12.792 1.00 92.25 125 PRO A N 1
ATOM 935 C CA . PRO A 1 125 ? 3.475 -16.102 -11.878 1.00 92.25 125 PRO A CA 1
ATOM 936 C C . PRO A 1 125 ? 2.492 -16.317 -10.719 1.00 92.25 125 PRO A C 1
ATOM 938 O O . PRO A 1 125 ? 1.958 -15.355 -10.165 1.00 92.25 125 PRO A O 1
ATOM 941 N N . LEU A 1 126 ? 2.323 -17.569 -10.283 1.00 92.00 126 LEU A N 1
ATOM 942 C CA . LEU A 1 126 ? 1.464 -17.917 -9.145 1.00 92.00 126 LEU A CA 1
ATOM 943 C C . LEU A 1 126 ? 1.779 -17.122 -7.854 1.00 92.00 126 LEU A C 1
ATOM 945 O O . LEU A 1 126 ? 0.836 -16.646 -7.222 1.00 92.00 126 LEU A O 1
ATOM 949 N N . PRO A 1 127 ? 3.057 -16.892 -7.473 1.00 92.25 127 PRO A N 1
ATOM 950 C CA . PRO A 1 127 ? 3.381 -16.057 -6.313 1.00 92.25 127 PRO A CA 1
ATOM 951 C C . PRO A 1 127 ? 2.863 -14.618 -6.447 1.00 92.25 127 PRO A C 1
ATOM 953 O O . PRO A 1 127 ? 2.393 -14.037 -5.473 1.00 92.25 127 PRO A O 1
ATOM 956 N N . ALA A 1 128 ? 2.912 -14.051 -7.657 1.00 92.62 128 ALA A N 1
ATOM 957 C CA . ALA A 1 128 ? 2.415 -12.704 -7.915 1.00 92.62 128 ALA A CA 1
ATOM 958 C C . ALA A 1 128 ? 0.885 -12.647 -7.821 1.00 92.62 128 ALA A C 1
ATOM 960 O O . ALA A 1 128 ? 0.358 -11.699 -7.250 1.00 92.62 128 ALA A O 1
ATOM 961 N N . ALA A 1 129 ? 0.177 -13.667 -8.319 1.00 94.06 129 ALA A N 1
ATOM 962 C CA . ALA A 1 129 ? -1.280 -13.753 -8.213 1.00 94.06 129 ALA A CA 1
ATOM 963 C C . ALA A 1 129 ? -1.757 -13.682 -6.750 1.00 94.06 129 ALA A C 1
ATOM 965 O O . ALA A 1 129 ? -2.620 -12.866 -6.442 1.00 94.06 129 ALA A O 1
ATOM 966 N N . ILE A 1 130 ? -1.127 -14.461 -5.863 1.00 93.12 130 ILE A N 1
ATOM 967 C CA . ILE A 1 130 ? -1.463 -14.529 -4.428 1.00 93.12 130 ILE A CA 1
ATOM 968 C C . ILE A 1 130 ? -1.188 -13.193 -3.715 1.00 93.12 130 ILE A C 1
ATOM 970 O O . ILE A 1 130 ? -1.992 -12.709 -2.921 1.00 93.12 130 ILE A O 1
ATOM 974 N N . VAL A 1 131 ? -0.056 -12.546 -4.011 1.00 92.75 131 VAL A N 1
ATOM 975 C CA . VAL A 1 131 ? 0.257 -11.230 -3.424 1.00 92.75 131 VAL A CA 1
ATOM 976 C C . VAL A 1 131 ? -0.714 -10.159 -3.927 1.00 92.75 131 VAL A C 1
ATOM 978 O O . VAL A 1 131 ? -1.177 -9.332 -3.143 1.00 92.75 131 VAL A O 1
ATOM 981 N N . LEU A 1 132 ? -1.059 -10.177 -5.217 1.00 94.25 132 LEU A N 1
ATOM 982 C CA . LEU A 1 132 ? -1.995 -9.219 -5.806 1.00 94.25 132 LEU A CA 1
ATOM 983 C C . LEU A 1 132 ? -3.418 -9.371 -5.252 1.00 94.25 132 LEU A C 1
ATOM 985 O O . LEU A 1 132 ? -4.079 -8.354 -5.038 1.00 94.25 132 LEU A O 1
ATOM 989 N N . GLY A 1 133 ? -3.885 -10.592 -4.971 1.00 94.69 133 GLY A N 1
ATOM 990 C CA . GLY A 1 133 ? -5.184 -10.794 -4.327 1.00 94.69 133 GLY A CA 1
ATOM 991 C C . GLY A 1 133 ? -5.234 -10.251 -2.902 1.00 94.69 133 GLY A C 1
ATOM 992 O O . GLY A 1 133 ? -6.231 -9.639 -2.508 1.00 94.69 133 GLY A O 1
ATOM 993 N N . ALA A 1 134 ? -4.144 -10.360 -2.140 1.00 92.69 134 ALA A N 1
ATOM 994 C CA . ALA A 1 134 ? -4.055 -9.716 -0.832 1.00 92.69 134 ALA A CA 1
ATOM 995 C C . ALA A 1 134 ? -4.084 -8.184 -0.934 1.00 92.69 134 ALA A C 1
ATOM 997 O O . ALA A 1 134 ? -4.852 -7.538 -0.219 1.00 92.69 134 ALA A O 1
ATOM 998 N N . VAL A 1 135 ? -3.317 -7.600 -1.862 1.00 92.00 135 VAL A N 1
ATOM 999 C CA . VAL A 1 135 ? -3.302 -6.144 -2.105 1.00 92.00 135 VAL A CA 1
ATOM 1000 C C . VAL A 1 135 ? -4.689 -5.628 -2.506 1.00 92.00 135 VAL A C 1
ATOM 1002 O O . VAL A 1 135 ? -5.081 -4.541 -2.088 1.00 92.00 135 VAL A O 1
ATOM 1005 N N . ALA A 1 136 ? -5.467 -6.416 -3.252 1.00 93.06 136 ALA A N 1
ATOM 1006 C CA . ALA A 1 136 ? -6.815 -6.044 -3.679 1.00 93.06 136 ALA A CA 1
ATOM 1007 C C . ALA A 1 136 ? -7.840 -5.918 -2.534 1.00 93.06 136 ALA A C 1
ATOM 1009 O O . ALA A 1 136 ? -8.905 -5.340 -2.746 1.00 93.06 136 ALA A O 1
ATOM 1010 N N . SER A 1 137 ? -7.547 -6.443 -1.336 1.00 91.06 137 SER A N 1
ATOM 1011 C CA . SER A 1 137 ? -8.424 -6.287 -0.164 1.00 91.06 137 SER A CA 1
ATOM 1012 C C . SER A 1 137 ? -8.365 -4.899 0.472 1.00 91.06 137 SER A C 1
ATOM 1014 O O . SER A 1 137 ? -9.321 -4.513 1.140 1.00 91.06 137 SER A O 1
ATOM 1016 N N . ALA A 1 138 ? -7.277 -4.151 0.262 1.00 85.00 138 ALA A N 1
ATOM 1017 C CA . ALA A 1 138 ? -7.103 -2.826 0.842 1.00 85.00 138 ALA A CA 1
ATOM 1018 C C . ALA A 1 138 ? -8.032 -1.811 0.158 1.00 85.00 138 ALA A C 1
ATOM 1020 O O . ALA A 1 138 ? -8.037 -1.678 -1.070 1.00 85.00 138 ALA A O 1
ATOM 1021 N N . THR A 1 139 ? -8.810 -1.065 0.950 1.00 83.19 139 THR A N 1
ATOM 1022 C CA . THR A 1 139 ? -9.772 -0.079 0.441 1.00 83.19 139 THR A CA 1
ATOM 1023 C C . THR A 1 139 ? -9.461 1.327 0.955 1.00 83.19 139 THR A C 1
ATOM 1025 O O . THR A 1 139 ? -9.165 1.538 2.124 1.00 83.19 139 THR A O 1
ATOM 1028 N N . ALA A 1 140 ? -9.547 2.331 0.075 1.00 78.81 140 ALA A N 1
ATOM 1029 C CA . ALA A 1 140 ? -9.348 3.735 0.439 1.00 78.81 140 ALA A CA 1
ATOM 1030 C C . ALA A 1 140 ? -10.684 4.505 0.382 1.00 78.81 140 ALA A C 1
ATOM 1032 O O . ALA A 1 140 ? -11.277 4.624 -0.695 1.00 78.81 140 ALA A O 1
ATOM 1033 N N . PRO A 1 141 ? -11.172 5.104 1.483 1.00 74.44 141 PRO A N 1
ATOM 1034 C CA . PRO A 1 141 ? -12.506 5.718 1.528 1.00 74.44 141 PRO A CA 1
ATOM 1035 C C . PRO A 1 141 ? -12.531 7.219 1.237 1.00 74.44 141 PRO A C 1
ATOM 1037 O O . PRO A 1 141 ? -13.550 7.868 1.463 1.00 74.44 141 PRO A O 1
ATOM 1040 N N . ALA A 1 142 ? -11.420 7.829 0.822 1.00 73.75 142 ALA A N 1
ATOM 1041 C CA . ALA A 1 142 ? -11.315 9.289 0.772 1.00 73.75 142 ALA A CA 1
ATOM 1042 C C . ALA A 1 142 ? -12.446 9.928 -0.059 1.00 73.75 142 ALA A C 1
ATOM 1044 O O . ALA A 1 142 ? -13.107 10.869 0.386 1.00 73.75 142 ALA A O 1
ATOM 1045 N N . ALA A 1 143 ? -12.728 9.363 -1.237 1.00 76.94 143 ALA A N 1
ATOM 1046 C CA . ALA A 1 143 ? -13.789 9.845 -2.114 1.00 76.94 143 ALA A CA 1
ATOM 1047 C C . ALA A 1 143 ? -15.194 9.599 -1.536 1.00 76.94 143 ALA A C 1
ATOM 1049 O O . ALA A 1 143 ? -16.046 10.487 -1.587 1.00 76.94 143 ALA A O 1
ATOM 1050 N N . THR A 1 144 ? -15.447 8.425 -0.953 1.00 83.12 144 THR A N 1
ATOM 1051 C CA . THR A 1 144 ? -16.763 8.077 -0.395 1.00 83.12 144 THR A CA 1
ATOM 1052 C C . THR A 1 144 ? -17.076 8.896 0.856 1.00 83.12 144 THR A C 1
ATOM 1054 O O . THR A 1 144 ? -18.178 9.432 0.975 1.00 83.12 144 THR A O 1
ATOM 1057 N N . LEU A 1 145 ? -16.098 9.105 1.740 1.00 78.12 145 LEU A N 1
ATOM 1058 C CA . LEU A 1 145 ? -16.228 9.984 2.907 1.00 78.12 145 LEU A CA 1
ATOM 1059 C C . LEU A 1 145 ? -16.486 11.436 2.518 1.00 78.12 145 LEU A C 1
ATOM 1061 O O . LEU A 1 145 ? -17.297 12.110 3.157 1.00 78.12 145 LEU A O 1
ATOM 1065 N N . MET A 1 146 ? -15.827 11.922 1.464 1.00 75.88 146 MET A N 1
ATOM 1066 C CA . MET A 1 146 ? -16.057 13.271 0.954 1.00 75.88 146 MET A CA 1
ATOM 1067 C C . MET A 1 146 ? -17.514 13.454 0.508 1.00 75.88 146 MET A C 1
ATOM 1069 O O . MET A 1 146 ? -18.145 14.442 0.882 1.00 75.88 146 MET A O 1
ATOM 1073 N N . VAL A 1 147 ? -18.076 12.478 -0.212 1.00 80.88 147 VAL A N 1
ATOM 1074 C CA . VAL A 1 147 ? -19.484 12.493 -0.642 1.00 80.88 147 VAL A CA 1
ATOM 1075 C C . VAL A 1 147 ? -20.429 12.456 0.563 1.00 80.88 147 VAL A C 1
ATOM 1077 O O . VAL A 1 147 ? -21.343 13.276 0.646 1.00 80.88 147 VAL A O 1
ATOM 1080 N N . VAL A 1 148 ? -20.190 11.580 1.543 1.00 84.12 148 VAL A N 1
ATOM 1081 C CA . VAL A 1 148 ? -21.011 11.507 2.768 1.00 84.12 148 VAL A CA 1
ATOM 1082 C C . VAL A 1 148 ? -21.047 12.850 3.499 1.00 84.12 148 VAL A C 1
ATOM 1084 O O . VAL A 1 148 ? -22.122 13.314 3.886 1.00 84.12 148 VAL A O 1
ATOM 1087 N N . ARG A 1 149 ? -19.893 13.520 3.630 1.00 77.56 149 ARG A N 1
ATOM 1088 C CA . ARG A 1 149 ? -19.791 14.852 4.247 1.00 77.56 149 ARG A CA 1
ATOM 1089 C C . ARG A 1 149 ? -20.501 15.928 3.420 1.00 77.56 149 ARG A C 1
ATOM 1091 O O . ARG A 1 149 ? -21.232 16.735 3.991 1.00 77.56 149 ARG A O 1
ATOM 1098 N N . GLN A 1 150 ? -20.334 15.923 2.096 1.00 78.50 150 GLN A N 1
ATOM 1099 C CA . GLN A 1 150 ? -20.945 16.901 1.190 1.00 78.50 150 GLN A CA 1
ATOM 1100 C C . GLN A 1 150 ? -22.477 16.853 1.230 1.00 78.50 150 GLN A C 1
ATOM 1102 O O . GLN A 1 150 ? -23.124 17.897 1.308 1.00 78.50 150 GLN A O 1
ATOM 1107 N N . TYR A 1 151 ? -23.055 15.651 1.218 1.00 87.50 151 TYR A N 1
ATOM 1108 C CA . TYR A 1 151 ? -24.506 15.460 1.271 1.00 87.50 151 TYR A CA 1
ATOM 1109 C C . TYR A 1 151 ? -25.062 15.414 2.699 1.00 87.50 151 TYR A C 1
ATOM 1111 O O . TYR A 1 151 ? -26.273 15.292 2.872 1.00 87.50 151 TYR A O 1
ATOM 1119 N N . LYS A 1 152 ? -24.201 15.515 3.724 1.00 86.56 152 LYS A N 1
ATOM 1120 C CA . LYS A 1 152 ? -24.562 15.339 5.142 1.00 86.56 152 LYS A CA 1
ATOM 1121 C C . LYS A 1 152 ? -25.364 14.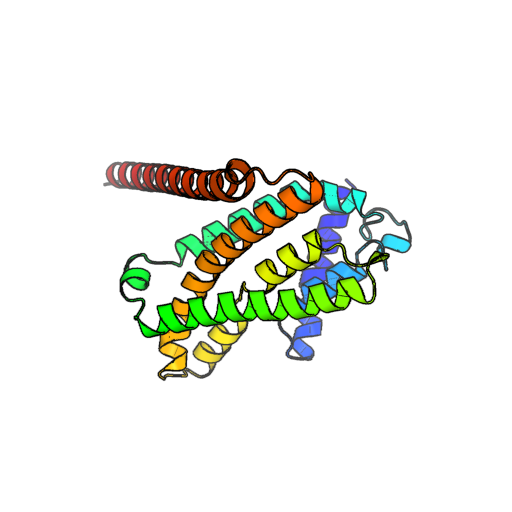049 5.371 1.00 86.56 152 LYS A C 1
ATOM 1123 O O . LYS A 1 152 ? -26.304 14.028 6.166 1.00 86.56 152 LYS A O 1
ATOM 1128 N N . ALA A 1 153 ? -25.010 12.994 4.637 1.00 86.94 153 ALA A N 1
ATOM 1129 C CA . ALA A 1 153 ? -25.718 11.725 4.665 1.00 86.94 153 ALA A CA 1
ATOM 1130 C C . ALA A 1 153 ? -25.563 11.063 6.041 1.00 86.94 153 ALA A C 1
ATOM 1132 O O . ALA A 1 153 ? -24.478 11.082 6.624 1.00 86.94 153 ALA A O 1
ATOM 1133 N N . LYS A 1 154 ? -26.654 10.489 6.555 1.00 86.12 154 LYS A N 1
ATOM 1134 C CA . LYS A 1 154 ? -26.686 9.755 7.824 1.00 86.12 154 LYS A CA 1
ATOM 1135 C C . LYS A 1 154 ? -2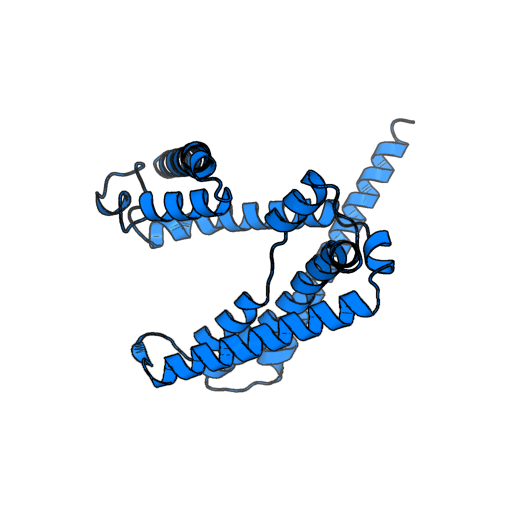7.474 8.466 7.659 1.00 86.12 154 LYS A C 1
ATOM 1137 O O . LYS A 1 154 ? -28.542 8.475 7.047 1.00 86.12 154 LYS A O 1
ATOM 1142 N N . GLY A 1 155 ? -26.970 7.383 8.233 1.00 86.50 155 GLY A N 1
ATOM 1143 C CA . GLY A 1 155 ? -27.626 6.089 8.229 1.00 86.50 155 GLY A CA 1
ATOM 1144 C C . GLY A 1 155 ? -26.682 4.939 8.588 1.00 86.50 155 GLY A C 1
ATOM 1145 O O . GLY A 1 155 ? -25.476 5.138 8.733 1.00 86.50 155 GLY A O 1
ATOM 1146 N N . PRO A 1 156 ? -27.215 3.707 8.644 1.00 83.88 156 PRO A N 1
ATOM 1147 C CA . PRO A 1 156 ? -26.489 2.545 9.157 1.00 83.88 156 PRO A CA 1
ATOM 1148 C C . PRO A 1 156 ? -25.169 2.254 8.436 1.00 83.88 156 PRO A C 1
ATOM 1150 O O . PRO A 1 156 ? -24.224 1.782 9.057 1.00 83.88 156 PRO A O 1
ATOM 1153 N N . LEU A 1 157 ? -25.093 2.542 7.129 1.00 83.50 157 LEU A N 1
ATOM 1154 C CA . LEU A 1 157 ? -23.872 2.361 6.345 1.00 83.50 157 LEU A CA 1
ATOM 1155 C C . LEU A 1 157 ? -22.848 3.463 6.639 1.00 83.50 157 LEU A C 1
ATOM 1157 O O . LEU A 1 157 ? -21.685 3.158 6.871 1.00 83.50 157 LEU A O 1
ATOM 1161 N N . THR A 1 158 ? -23.265 4.735 6.667 1.00 84.38 158 THR A N 1
ATOM 1162 C CA . THR A 1 158 ? -22.344 5.862 6.896 1.00 84.38 158 THR A CA 1
ATOM 1163 C C . THR A 1 158 ? -21.716 5.827 8.282 1.00 84.38 158 THR A C 1
ATOM 1165 O O . THR A 1 158 ? -20.578 6.260 8.438 1.00 84.38 158 THR A O 1
ATOM 1168 N N . ASP A 1 159 ? -22.432 5.268 9.258 1.00 81.31 159 ASP A N 1
ATOM 1169 C CA . ASP A 1 159 ? -21.974 5.145 10.643 1.00 81.31 159 ASP A CA 1
ATOM 1170 C C . ASP A 1 159 ? -20.856 4.098 10.797 1.00 81.31 159 ASP A C 1
ATOM 1172 O O . ASP A 1 159 ? -20.022 4.212 11.694 1.00 81.31 159 ASP A O 1
ATOM 1176 N N . ILE A 1 160 ? -20.794 3.105 9.898 1.00 83.50 160 ILE A N 1
ATOM 1177 C CA . ILE A 1 160 ? -19.763 2.053 9.907 1.00 83.50 160 ILE A CA 1
ATOM 1178 C C . ILE A 1 160 ? -18.641 2.272 8.881 1.00 83.50 160 ILE A C 1
ATOM 1180 O O . ILE A 1 160 ? -17.650 1.554 8.939 1.00 83.50 160 ILE A O 1
ATOM 1184 N N . LEU A 1 161 ? -18.737 3.266 7.985 1.00 81.56 161 LEU A N 1
ATOM 1185 C CA . LEU A 1 161 ? -17.721 3.514 6.946 1.00 81.56 161 LEU A CA 1
ATOM 1186 C C . LEU A 1 161 ? -16.328 3.810 7.522 1.00 81.56 161 LEU A C 1
ATOM 1188 O O . LEU A 1 161 ? -15.358 3.186 7.107 1.00 81.56 161 LEU A O 1
ATOM 1192 N N . LEU A 1 162 ? -16.216 4.750 8.470 1.00 76.06 162 LEU A N 1
ATOM 1193 C CA . LEU A 1 162 ? -14.926 5.094 9.092 1.00 76.06 162 LEU A CA 1
ATOM 1194 C C . LEU A 1 162 ? -14.328 3.911 9.882 1.00 76.06 162 LEU A C 1
ATOM 1196 O O . LEU A 1 162 ? -13.156 3.601 9.666 1.00 76.06 162 LEU A O 1
ATOM 1200 N N . PRO A 1 163 ? -15.105 3.218 10.743 1.00 78.56 163 PRO A N 1
ATOM 1201 C CA . PRO A 1 163 ? -14.660 1.991 11.400 1.00 78.56 163 PRO A CA 1
ATOM 1202 C C . PRO A 1 163 ? -14.171 0.892 10.453 1.00 78.56 163 PRO A C 1
ATOM 1204 O O . PRO A 1 163 ? -13.146 0.277 10.735 1.00 78.56 163 PRO A O 1
ATOM 1207 N N . ILE A 1 164 ? -14.894 0.632 9.356 1.00 83.75 164 ILE A N 1
ATOM 1208 C CA . ILE A 1 164 ? -14.530 -0.421 8.396 1.00 83.75 164 ILE A CA 1
ATOM 1209 C C . ILE A 1 164 ? -13.192 -0.103 7.744 1.00 83.75 164 ILE A C 1
ATOM 1211 O O . ILE A 1 164 ? -12.353 -0.981 7.663 1.00 83.75 164 ILE A O 1
ATOM 1215 N N . VAL A 1 165 ? -12.946 1.147 7.362 1.00 77.62 165 VAL A N 1
ATOM 1216 C CA . VAL A 1 165 ? -11.676 1.531 6.725 1.00 77.62 165 VAL A CA 1
ATOM 1217 C C . VAL A 1 165 ? -10.495 1.287 7.650 1.00 77.62 165 VAL A C 1
ATOM 1219 O O . VAL A 1 165 ? -9.492 0.716 7.240 1.00 77.62 165 VAL A O 1
ATOM 1222 N N . ALA A 1 166 ? -10.620 1.714 8.907 1.00 74.62 166 ALA A N 1
ATOM 1223 C CA . ALA A 1 166 ? -9.565 1.520 9.895 1.00 74.62 166 ALA A CA 1
ATOM 1224 C C . ALA A 1 166 ? -9.241 0.032 10.087 1.00 74.62 166 ALA A C 1
ATOM 1226 O O . ALA A 1 166 ? -8.094 -0.348 10.314 1.00 74.62 166 ALA A O 1
ATOM 1227 N N . LEU A 1 167 ? -10.277 -0.806 10.021 1.00 79.38 167 LEU A N 1
ATOM 1228 C CA . LEU A 1 167 ? -10.153 -2.248 10.137 1.00 79.38 167 LEU A CA 1
ATOM 1229 C C . LEU A 1 167 ? -9.580 -2.889 8.866 1.00 79.38 167 LEU A C 1
ATOM 1231 O O . LEU A 1 167 ? -8.756 -3.792 8.984 1.00 79.38 167 LEU A O 1
ATOM 1235 N N . ASP A 1 168 ? -9.997 -2.435 7.685 1.00 83.06 168 ASP A N 1
ATOM 1236 C CA . ASP A 1 168 ? -9.573 -2.960 6.385 1.00 83.06 168 ASP A CA 1
ATOM 1237 C C . ASP A 1 168 ? -8.059 -2.819 6.195 1.00 83.06 168 ASP A C 1
ATOM 1239 O O . ASP A 1 168 ? -7.430 -3.764 5.726 1.00 83.06 168 ASP A O 1
ATOM 1243 N N . ASP A 1 169 ? -7.446 -1.717 6.640 1.00 79.62 169 ASP A N 1
ATOM 1244 C CA . ASP A 1 169 ? -5.985 -1.549 6.584 1.00 79.62 169 ASP A CA 1
ATOM 1245 C C . ASP A 1 169 ? -5.254 -2.585 7.459 1.00 79.62 169 ASP A C 1
ATOM 1247 O O . ASP A 1 169 ? -4.247 -3.171 7.051 1.00 79.62 169 ASP A O 1
ATOM 1251 N N . ALA A 1 170 ? -5.777 -2.866 8.658 1.00 78.50 170 ALA A N 1
ATOM 1252 C CA . ALA A 1 170 ? -5.191 -3.852 9.564 1.00 78.50 170 ALA A CA 1
ATOM 1253 C C . ALA A 1 170 ? -5.375 -5.288 9.050 1.00 78.50 170 ALA A C 1
ATOM 1255 O O . ALA A 1 170 ? -4.433 -6.083 9.063 1.00 78.50 170 ALA A O 1
ATOM 1256 N N . VAL A 1 171 ? -6.580 -5.629 8.585 1.00 85.50 171 VAL A N 1
ATOM 1257 C CA . VAL A 1 171 ? -6.879 -6.952 8.021 1.00 85.50 171 VAL A CA 1
ATOM 1258 C C . VAL A 1 171 ? -6.095 -7.166 6.726 1.00 85.50 171 VAL A C 1
ATOM 1260 O O . VAL A 1 171 ? -5.496 -8.226 6.555 1.00 85.50 171 VAL A O 1
ATOM 1263 N N . GLY A 1 172 ? -6.032 -6.157 5.857 1.00 87.88 172 GLY A N 1
ATOM 1264 C CA . GLY A 1 172 ? -5.263 -6.181 4.617 1.00 87.88 172 GLY A CA 1
ATOM 1265 C C . GLY A 1 172 ? -3.772 -6.401 4.862 1.00 87.88 172 GLY A C 1
ATOM 1266 O O . GLY A 1 172 ? -3.162 -7.223 4.185 1.00 87.88 172 GLY A O 1
ATOM 1267 N N . LEU A 1 173 ? -3.193 -5.765 5.886 1.00 83.75 173 LEU A N 1
ATOM 1268 C CA . LEU A 1 173 ? -1.800 -5.992 6.280 1.00 83.75 173 LEU A CA 1
ATOM 1269 C C . LEU A 1 173 ? -1.551 -7.437 6.738 1.00 83.75 173 LEU A C 1
ATOM 1271 O O . LEU A 1 173 ? -0.545 -8.035 6.355 1.00 83.75 173 LEU A O 1
ATOM 1275 N N . VAL A 1 174 ? -2.469 -8.033 7.507 1.00 84.31 174 VAL A N 1
ATOM 1276 C CA . VAL A 1 174 ? -2.369 -9.448 7.909 1.00 84.31 174 VAL A CA 1
ATOM 1277 C C . VAL A 1 174 ? -2.482 -10.374 6.695 1.00 84.31 174 VAL A C 1
ATOM 1279 O O . VAL A 1 174 ? -1.669 -11.287 6.541 1.00 84.31 174 VAL A O 1
ATOM 1282 N N . LEU A 1 175 ? -3.457 -10.134 5.813 1.00 89.88 175 LEU A N 1
ATOM 1283 C CA . LEU A 1 175 ? -3.641 -10.912 4.584 1.00 89.88 175 LEU A CA 1
ATOM 1284 C C . LEU A 1 175 ? -2.421 -10.807 3.665 1.00 89.88 175 LEU A C 1
ATOM 1286 O O . LEU A 1 175 ? -1.974 -11.820 3.126 1.00 89.88 175 LEU A O 1
ATOM 1290 N N . PHE A 1 176 ? -1.849 -9.610 3.532 1.00 88.69 176 PHE A N 1
ATOM 1291 C CA . PHE A 1 176 ? -0.629 -9.365 2.772 1.00 88.69 176 PHE A CA 1
ATOM 1292 C C . PHE A 1 176 ? 0.564 -10.114 3.365 1.00 88.69 176 PHE A C 1
ATOM 1294 O O . PHE A 1 176 ? 1.248 -10.821 2.632 1.00 88.69 176 PHE A O 1
ATOM 1301 N N . ALA A 1 177 ? 0.779 -10.032 4.680 1.00 83.12 177 ALA A N 1
ATOM 1302 C CA . ALA A 1 177 ? 1.874 -10.714 5.365 1.00 83.12 177 ALA A CA 1
ATOM 1303 C C . ALA A 1 177 ? 1.839 -12.238 5.139 1.00 83.12 177 ALA A C 1
ATOM 1305 O O . ALA A 1 177 ? 2.852 -12.840 4.775 1.00 83.12 177 ALA A O 1
ATOM 1306 N N . VAL A 1 178 ? 0.659 -12.853 5.278 1.00 85.69 178 VAL A N 1
ATOM 1307 C CA . VAL A 1 178 ? 0.461 -14.290 5.023 1.00 85.69 178 VAL A CA 1
ATOM 1308 C C . VAL A 1 178 ? 0.688 -14.625 3.547 1.00 85.69 178 VAL A C 1
ATOM 1310 O O . VAL A 1 178 ? 1.437 -15.548 3.228 1.00 85.69 178 VAL A O 1
ATOM 1313 N N . SER A 1 179 ? 0.080 -13.864 2.639 1.00 90.31 179 SER A N 1
ATOM 1314 C CA . SER A 1 179 ? 0.155 -14.104 1.190 1.00 90.31 179 SER A CA 1
ATOM 1315 C C . SER A 1 179 ? 1.575 -13.938 0.652 1.00 90.31 179 SER A C 1
ATOM 1317 O O . SER A 1 179 ? 2.033 -14.732 -0.170 1.00 90.31 179 SER A O 1
ATOM 1319 N N . PHE A 1 180 ? 2.314 -12.959 1.170 1.00 85.81 180 PHE A N 1
ATOM 1320 C CA . PHE A 1 180 ? 3.719 -12.737 0.855 1.00 85.81 180 PHE A CA 1
ATOM 1321 C C . PHE A 1 180 ? 4.613 -13.870 1.371 1.00 85.81 180 PHE A C 1
ATOM 1323 O O . PHE A 1 180 ? 5.495 -14.336 0.645 1.00 85.81 180 PHE A O 1
ATOM 1330 N N . GLY A 1 181 ? 4.355 -14.374 2.583 1.00 82.62 181 GLY A N 1
ATOM 1331 C CA . GLY A 1 181 ? 5.017 -15.570 3.106 1.00 82.62 181 GLY A CA 1
ATOM 1332 C C . GLY A 1 181 ? 4.795 -16.789 2.204 1.00 82.62 181 GLY A C 1
ATOM 1333 O O . GLY A 1 181 ? 5.751 -17.468 1.824 1.00 82.62 181 GLY A O 1
ATOM 1334 N N . VAL A 1 182 ? 3.546 -17.033 1.791 1.00 86.38 182 VAL A N 1
ATOM 1335 C CA . VAL A 1 182 ? 3.199 -18.125 0.863 1.00 86.38 182 VAL A CA 1
ATOM 1336 C C . VAL A 1 182 ? 3.912 -17.951 -0.480 1.00 86.38 182 VAL A C 1
ATOM 1338 O O . VAL A 1 182 ? 4.513 -18.898 -0.987 1.00 86.38 182 VAL A O 1
ATOM 1341 N N . ALA A 1 183 ? 3.913 -16.738 -1.035 1.00 88.81 183 ALA A N 1
ATOM 1342 C CA . ALA A 1 183 ? 4.604 -16.422 -2.280 1.00 88.81 183 ALA A CA 1
ATOM 1343 C C . ALA A 1 183 ? 6.116 -16.696 -2.195 1.00 88.81 183 ALA A C 1
ATOM 1345 O O . ALA A 1 183 ? 6.676 -17.320 -3.098 1.00 88.81 183 ALA A O 1
ATOM 1346 N N . LYS A 1 184 ? 6.774 -16.313 -1.091 1.00 82.94 184 LYS A N 1
ATOM 1347 C CA . LYS A 1 184 ? 8.190 -16.635 -0.845 1.00 82.94 184 LYS A CA 1
ATOM 1348 C C . LYS A 1 184 ? 8.445 -18.142 -0.805 1.00 82.94 184 LYS A C 1
ATOM 1350 O O . LYS A 1 184 ? 9.406 -18.597 -1.422 1.00 82.94 184 LYS A O 1
ATOM 1355 N N . ALA A 1 185 ? 7.594 -18.915 -0.129 1.00 83.69 185 ALA A N 1
ATOM 1356 C CA . ALA A 1 185 ? 7.734 -20.373 -0.068 1.00 83.69 185 ALA A CA 1
ATOM 1357 C C . ALA A 1 185 ? 7.565 -21.051 -1.434 1.00 83.69 185 ALA A C 1
ATOM 1359 O O . ALA A 1 185 ? 8.280 -22.005 -1.743 1.00 83.69 185 ALA A O 1
ATOM 1360 N N . LEU A 1 186 ? 6.656 -20.543 -2.274 1.00 86.62 186 LEU A N 1
ATOM 1361 C CA . LEU A 1 186 ? 6.486 -21.030 -3.645 1.00 86.62 186 LEU A CA 1
ATOM 1362 C C . LEU A 1 186 ? 7.733 -20.774 -4.503 1.00 86.62 186 LEU A C 1
ATOM 1364 O O . LEU A 1 186 ? 8.104 -21.631 -5.300 1.00 86.62 186 LEU A O 1
ATOM 1368 N N . ILE A 1 187 ? 8.395 -19.626 -4.325 1.00 84.88 187 ILE A N 1
ATOM 1369 C CA . ILE A 1 187 ? 9.626 -19.278 -5.054 1.00 84.88 187 ILE A CA 1
ATOM 1370 C C . ILE A 1 187 ? 10.821 -20.100 -4.556 1.00 84.88 187 ILE A C 1
ATOM 1372 O O . ILE A 1 187 ? 11.631 -20.563 -5.355 1.00 84.88 187 ILE A O 1
ATOM 1376 N N . SER A 1 188 ? 10.951 -20.285 -3.240 1.00 80.25 188 SER A N 1
ATOM 1377 C CA . SER A 1 188 ? 12.098 -20.973 -2.637 1.00 80.25 188 SER A CA 1
ATOM 1378 C C . SER A 1 188 ? 12.030 -22.502 -2.754 1.00 80.25 188 SER A C 1
ATOM 1380 O O . SER A 1 188 ? 13.031 -23.179 -2.511 1.00 80.25 188 SER A O 1
ATOM 1382 N N . GLY A 1 189 ? 10.860 -23.063 -3.090 1.00 74.31 189 GLY A N 1
ATOM 1383 C CA . GLY A 1 189 ? 10.628 -24.509 -3.182 1.00 74.31 189 GLY A CA 1
ATOM 1384 C C . GLY A 1 189 ? 10.728 -25.244 -1.839 1.00 74.31 189 GLY A C 1
ATOM 1385 O O . GLY A 1 189 ? 10.683 -26.474 -1.800 1.00 74.31 189 GLY A O 1
ATOM 1386 N N . ARG A 1 190 ? 10.873 -24.511 -0.728 1.00 71.19 190 ARG A N 1
ATOM 1387 C CA . ARG A 1 190 ? 10.919 -25.035 0.638 1.00 71.19 190 ARG A CA 1
ATOM 1388 C C . ARG A 1 190 ? 9.833 -24.351 1.449 1.00 71.19 190 ARG A C 1
ATOM 1390 O O . ARG A 1 190 ? 9.889 -23.149 1.691 1.00 71.19 190 ARG A O 1
ATOM 1397 N N . VAL A 1 191 ? 8.860 -25.136 1.899 1.00 64.69 191 VAL A N 1
ATOM 1398 C CA . VAL A 1 191 ? 7.855 -24.665 2.851 1.00 64.69 191 VAL A CA 1
ATOM 1399 C C . VAL A 1 191 ? 8.461 -24.758 4.242 1.00 64.69 191 VAL A C 1
ATOM 1401 O O . VAL A 1 191 ? 8.298 -25.755 4.942 1.00 64.69 191 VAL A O 1
ATOM 1404 N N . ASP A 1 192 ? 9.200 -23.727 4.631 1.00 69.75 192 ASP A N 1
ATOM 1405 C CA . ASP A 1 192 ? 9.498 -23.523 6.039 1.00 69.75 192 ASP A CA 1
ATOM 1406 C C . ASP A 1 192 ? 8.355 -22.712 6.656 1.00 69.75 192 ASP A C 1
ATOM 1408 O O . ASP A 1 192 ? 8.296 -21.489 6.523 1.00 69.75 192 ASP A O 1
ATOM 1412 N N . LEU A 1 193 ? 7.420 -23.416 7.302 1.00 66.12 193 LEU A N 1
ATOM 1413 C CA . LEU A 1 193 ? 6.263 -22.835 7.995 1.00 66.12 193 LEU A CA 1
ATOM 1414 C C . LEU A 1 193 ? 6.668 -21.742 8.998 1.00 66.12 193 LEU A C 1
ATOM 1416 O O . LEU A 1 193 ? 5.877 -20.828 9.234 1.00 66.12 193 LEU A O 1
ATOM 1420 N N . LEU A 1 194 ? 7.891 -21.800 9.547 1.00 67.56 194 LEU A N 1
ATOM 1421 C CA . LEU A 1 194 ? 8.439 -20.718 10.364 1.00 67.56 194 LEU A CA 1
ATOM 1422 C C . LEU A 1 194 ? 8.655 -19.455 9.525 1.00 67.56 194 LEU A C 1
ATOM 1424 O O . LEU A 1 194 ? 8.100 -18.419 9.864 1.00 67.56 194 LEU A O 1
ATOM 1428 N N . SER A 1 195 ? 9.368 -19.522 8.401 1.00 67.81 195 SER A N 1
ATOM 1429 C CA . SER A 1 195 ? 9.575 -18.346 7.535 1.00 67.81 195 SER A CA 1
ATOM 1430 C C . SER A 1 195 ? 8.284 -17.791 6.909 1.00 67.81 195 SER A C 1
ATOM 1432 O O . SER A 1 195 ? 8.160 -16.591 6.698 1.00 67.81 195 SER A O 1
ATOM 1434 N N . VAL A 1 196 ? 7.286 -18.641 6.645 1.00 68.62 196 VAL A N 1
ATOM 1435 C CA . VAL A 1 196 ? 6.023 -18.226 6.005 1.00 68.62 196 VAL A CA 1
ATOM 1436 C C . VAL A 1 196 ? 5.102 -17.469 6.959 1.00 68.62 196 VAL A C 1
ATOM 1438 O O . VAL A 1 196 ? 4.397 -16.559 6.532 1.00 68.62 196 VAL A O 1
ATOM 1441 N N . ILE A 1 197 ? 5.076 -17.856 8.238 1.00 71.00 197 ILE A N 1
ATOM 1442 C CA . ILE A 1 197 ? 4.128 -17.313 9.220 1.00 71.00 197 ILE A CA 1
ATOM 1443 C C . ILE A 1 197 ? 4.843 -16.459 10.263 1.00 71.00 197 ILE A C 1
ATOM 1445 O O . ILE A 1 197 ? 4.384 -15.363 10.574 1.00 71.00 197 ILE A O 1
ATOM 1449 N N . LEU A 1 198 ? 5.954 -16.945 10.822 1.00 78.75 198 LEU A N 1
ATOM 1450 C CA . LEU A 1 198 ? 6.626 -16.287 11.937 1.00 78.75 198 LEU A CA 1
ATOM 1451 C C . LEU A 1 198 ? 7.359 -15.021 11.492 1.00 78.75 198 LEU A C 1
ATOM 1453 O O . LEU A 1 198 ? 7.218 -14.015 12.174 1.00 78.75 198 LEU A O 1
ATOM 1457 N N . GLU A 1 199 ? 8.105 -15.041 10.380 1.00 77.25 199 GLU A N 1
ATOM 1458 C CA . GLU A 1 199 ? 8.859 -13.856 9.928 1.00 77.25 199 GLU A CA 1
ATOM 1459 C C . GLU A 1 199 ? 7.948 -12.649 9.649 1.00 77.25 199 GLU A C 1
ATOM 1461 O O . GLU A 1 199 ? 8.181 -11.607 10.266 1.00 77.25 199 GLU A O 1
ATOM 1466 N N . PRO A 1 200 ? 6.877 -12.755 8.829 1.00 72.38 200 PRO A N 1
ATOM 1467 C CA . P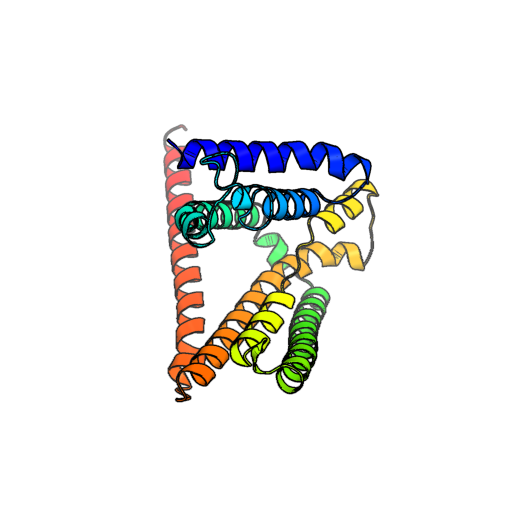RO A 1 200 ? 6.011 -11.610 8.563 1.00 72.38 200 PRO A CA 1
ATOM 1468 C C . PRO A 1 200 ? 5.279 -11.138 9.823 1.00 72.38 200 PRO A C 1
ATOM 1470 O O . PRO A 1 200 ? 5.132 -9.943 10.059 1.00 72.38 200 PRO A O 1
ATOM 1473 N N . LEU A 1 201 ? 4.837 -12.066 10.676 1.00 77.38 201 LEU A N 1
ATOM 1474 C CA . LEU A 1 201 ? 4.106 -11.725 11.896 1.00 77.38 201 LEU A CA 1
ATOM 1475 C C . LEU A 1 201 ? 5.023 -11.046 12.923 1.00 77.38 201 LEU A C 1
ATOM 1477 O O . LEU A 1 201 ? 4.621 -10.078 13.567 1.00 77.38 201 LEU A O 1
ATOM 1481 N N . LEU A 1 202 ? 6.269 -11.505 13.037 1.00 83.94 202 LEU A N 1
ATOM 1482 C CA . LEU A 1 202 ? 7.293 -10.890 13.873 1.00 83.94 202 LEU A CA 1
ATOM 1483 C C . LEU A 1 202 ? 7.672 -9.501 13.344 1.00 83.94 202 LEU A C 1
ATOM 1485 O O . LEU A 1 202 ? 7.769 -8.575 14.144 1.00 83.94 202 LEU A O 1
ATOM 1489 N N . GLU A 1 203 ? 7.809 -9.322 12.029 1.00 81.00 203 GLU A N 1
ATOM 1490 C CA . GL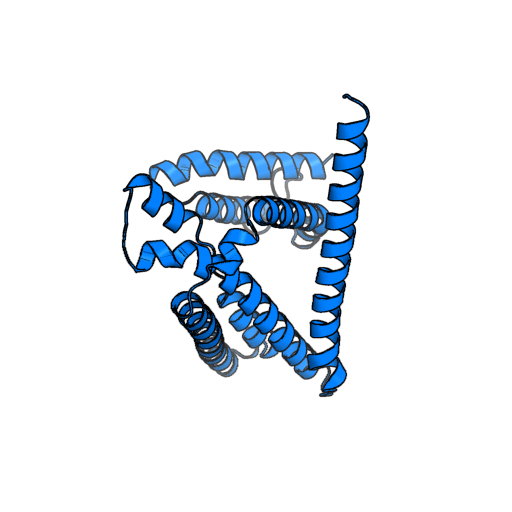U A 1 203 ? 8.049 -8.014 11.404 1.00 81.00 203 GLU A CA 1
ATOM 1491 C C . GLU A 1 203 ? 6.929 -7.014 11.729 1.00 81.00 203 GLU A C 1
ATOM 1493 O O . GLU A 1 203 ? 7.205 -5.887 12.148 1.00 81.00 203 GLU A O 1
ATOM 1498 N N . VAL A 1 204 ? 5.665 -7.439 11.639 1.00 80.88 204 VAL A N 1
ATOM 1499 C CA . VAL A 1 204 ? 4.503 -6.612 11.998 1.00 80.88 204 VAL A CA 1
ATOM 1500 C C . VAL A 1 204 ? 4.506 -6.265 13.485 1.00 80.88 204 VAL A C 1
ATOM 1502 O O . VAL A 1 204 ? 4.357 -5.098 13.848 1.00 80.88 204 VAL A O 1
ATOM 1505 N N . VAL A 1 205 ? 4.703 -7.253 14.363 1.00 85.56 205 VAL A N 1
ATOM 1506 C CA . VAL A 1 205 ? 4.710 -7.037 15.819 1.00 85.56 205 VAL A CA 1
ATOM 1507 C C . VAL A 1 205 ? 5.855 -6.113 16.236 1.00 85.56 205 VAL A C 1
ATOM 1509 O O . VAL A 1 205 ? 5.632 -5.191 17.021 1.00 85.56 205 VAL A O 1
ATOM 1512 N N . LEU A 1 206 ? 7.062 -6.310 15.697 1.00 90.19 206 LEU A N 1
ATOM 1513 C CA . LEU A 1 206 ? 8.202 -5.433 15.963 1.00 90.19 206 LEU A CA 1
ATOM 1514 C C . LEU A 1 206 ? 7.973 -4.021 15.418 1.00 90.19 206 LEU A C 1
ATOM 1516 O O . LEU A 1 206 ? 8.290 -3.059 16.115 1.00 90.19 206 LEU A O 1
ATOM 1520 N N . SER A 1 207 ? 7.383 -3.880 14.229 1.00 87.44 207 SER A N 1
ATOM 1521 C CA . SER A 1 207 ? 7.057 -2.570 13.646 1.00 87.44 207 SER A CA 1
ATOM 1522 C C . SER A 1 207 ? 6.032 -1.815 14.493 1.00 87.44 207 SER A C 1
ATOM 1524 O O . SER A 1 207 ? 6.218 -0.632 14.780 1.00 87.44 207 SER A O 1
ATOM 1526 N N . LEU A 1 208 ? 4.988 -2.501 14.973 1.00 86.06 208 LEU A N 1
ATOM 1527 C CA . LEU A 1 208 ? 4.001 -1.929 15.894 1.00 86.06 208 LEU A CA 1
ATOM 1528 C C . LEU A 1 208 ? 4.628 -1.548 17.238 1.00 86.06 208 LEU A C 1
ATOM 1530 O O . LEU A 1 208 ? 4.351 -0.468 17.759 1.00 86.06 208 LEU A O 1
ATOM 1534 N N . ALA A 1 209 ? 5.491 -2.403 17.794 1.00 91.38 209 ALA A N 1
ATOM 1535 C CA . ALA A 1 209 ? 6.188 -2.129 19.046 1.00 91.38 209 ALA A CA 1
ATOM 1536 C C . ALA A 1 209 ? 7.114 -0.911 18.921 1.00 91.38 209 ALA A C 1
ATOM 1538 O O . ALA A 1 209 ? 7.066 -0.013 19.761 1.00 91.38 209 ALA A O 1
ATOM 1539 N N . LEU A 1 210 ? 7.911 -0.841 17.852 1.00 93.56 210 LEU A N 1
ATOM 1540 C CA . LEU A 1 210 ? 8.783 0.295 17.563 1.00 93.56 210 LEU A CA 1
ATOM 1541 C C . LEU A 1 210 ? 7.967 1.581 17.362 1.00 93.56 210 LEU A C 1
ATOM 1543 O O . LEU A 1 210 ? 8.296 2.612 17.949 1.00 93.56 210 LEU A O 1
ATOM 1547 N N . GLY A 1 211 ? 6.874 1.514 16.597 1.00 90.19 211 GLY A N 1
ATOM 1548 C CA . GLY A 1 211 ? 5.958 2.636 16.393 1.00 90.19 211 GLY A CA 1
ATOM 1549 C C . GLY A 1 211 ? 5.343 3.141 17.701 1.00 90.19 211 GLY A C 1
ATOM 1550 O O . GLY A 1 211 ? 5.337 4.346 17.957 1.00 90.19 211 GLY A O 1
ATOM 1551 N N . ALA A 1 212 ? 4.899 2.234 18.576 1.00 89.88 212 ALA A N 1
ATOM 1552 C CA . ALA A 1 212 ? 4.360 2.575 19.891 1.00 89.88 212 ALA A CA 1
ATOM 1553 C C . ALA A 1 212 ? 5.419 3.197 20.816 1.00 89.88 212 ALA A C 1
ATOM 1555 O O . ALA A 1 212 ? 5.135 4.188 21.492 1.00 89.88 212 ALA A O 1
ATOM 1556 N N . LEU A 1 213 ? 6.643 2.657 20.822 1.00 95.06 213 LEU A N 1
ATOM 1557 C CA . LEU A 1 213 ? 7.768 3.212 21.578 1.00 95.06 213 LEU A CA 1
ATOM 1558 C C . LEU A 1 213 ? 8.101 4.632 21.112 1.00 95.06 213 LEU A C 1
ATOM 1560 O O . LEU A 1 213 ? 8.168 5.543 21.936 1.00 95.06 213 LEU A O 1
ATOM 1564 N N . MET A 1 214 ? 8.247 4.844 19.803 1.00 93.06 214 MET A N 1
ATOM 1565 C CA . MET A 1 214 ? 8.514 6.168 19.236 1.00 93.06 214 MET A CA 1
ATOM 1566 C C . MET A 1 214 ? 7.376 7.147 19.540 1.00 93.06 214 MET A C 1
ATOM 1568 O O . MET A 1 214 ? 7.633 8.266 19.982 1.00 93.06 214 MET A O 1
ATOM 1572 N N . GLY A 1 215 ? 6.118 6.721 19.393 1.00 90.31 215 GLY A N 1
ATOM 1573 C CA . GLY A 1 215 ? 4.949 7.526 19.756 1.00 90.31 215 GLY A CA 1
ATOM 1574 C C . GLY A 1 215 ? 4.933 7.926 21.236 1.00 90.31 215 GLY A C 1
ATOM 1575 O O . GLY A 1 215 ? 4.652 9.080 21.563 1.00 90.31 215 GLY A O 1
ATOM 1576 N N . ALA A 1 216 ? 5.302 7.009 22.136 1.00 90.88 216 ALA A N 1
ATOM 1577 C CA . ALA A 1 216 ? 5.419 7.287 23.566 1.00 90.88 216 ALA A CA 1
ATOM 1578 C C . ALA A 1 216 ? 6.545 8.287 23.870 1.00 90.88 216 ALA A C 1
ATOM 1580 O O . ALA A 1 216 ? 6.335 9.217 24.651 1.00 90.88 216 ALA A O 1
ATOM 1581 N N . VAL A 1 217 ? 7.707 8.141 23.224 1.00 94.44 217 VAL A N 1
ATOM 1582 C CA . VAL A 1 217 ? 8.829 9.087 23.336 1.00 94.44 217 VAL A CA 1
ATOM 1583 C C . VAL A 1 217 ? 8.416 10.479 22.853 1.00 94.44 217 VAL A C 1
ATOM 1585 O O . VAL A 1 217 ? 8.661 11.461 23.556 1.00 94.44 217 VAL A O 1
ATOM 1588 N N . PHE A 1 218 ? 7.728 10.578 21.711 1.00 90.12 218 PHE A N 1
ATOM 1589 C CA . PHE A 1 218 ? 7.220 11.854 21.205 1.00 90.12 218 PHE A CA 1
ATOM 1590 C C . PHE A 1 218 ? 6.228 12.496 22.179 1.00 90.12 218 PHE A C 1
ATOM 1592 O O . PHE A 1 218 ? 6.435 13.643 22.578 1.00 90.12 218 PHE A O 1
ATOM 1599 N N . SER A 1 219 ? 5.229 11.746 22.653 1.00 89.62 219 SER A N 1
ATOM 1600 C CA . SER A 1 219 ? 4.274 12.224 23.665 1.00 89.62 219 SER A CA 1
ATOM 1601 C C . SER A 1 219 ? 4.956 12.681 24.957 1.00 89.62 219 SER A C 1
ATOM 1603 O O . SER A 1 219 ? 4.572 13.688 25.551 1.00 89.62 219 SER A O 1
ATOM 1605 N N . TRP A 1 220 ? 5.973 11.953 25.417 1.00 92.44 220 TRP A N 1
ATOM 1606 C CA . TRP A 1 220 ? 6.728 12.326 26.608 1.00 92.44 220 TRP A CA 1
ATOM 1607 C C . TRP A 1 220 ? 7.509 13.630 26.401 1.00 92.44 220 TRP A C 1
ATOM 1609 O O . TRP A 1 220 ? 7.440 14.525 27.245 1.00 92.44 220 TRP A O 1
ATOM 1619 N N . SER A 1 221 ? 8.183 13.775 25.256 1.00 91.94 221 SER A N 1
ATOM 1620 C CA . SER A 1 221 ? 8.944 14.983 24.914 1.00 91.94 221 SER A CA 1
ATOM 1621 C C . SER A 1 221 ? 8.056 16.229 24.798 1.00 91.94 221 SER A C 1
ATOM 1623 O O . SER A 1 221 ? 8.441 17.317 25.233 1.00 91.94 221 SER A O 1
ATOM 1625 N N . GLU A 1 222 ? 6.837 16.068 24.277 1.00 89.94 222 GLU A N 1
ATOM 1626 C CA . GLU A 1 222 ? 5.852 17.143 24.173 1.00 89.94 222 GLU A CA 1
ATOM 1627 C C . GLU A 1 222 ? 5.392 17.612 25.559 1.00 89.94 222 GLU A C 1
ATOM 1629 O O . GLU A 1 222 ? 5.410 18.812 25.848 1.00 89.94 222 GLU A O 1
ATOM 1634 N N . ARG A 1 223 ? 5.061 16.671 26.453 1.00 88.62 223 ARG A N 1
ATOM 1635 C CA . ARG A 1 223 ? 4.653 16.984 27.833 1.00 88.62 223 ARG A CA 1
ATOM 1636 C C . ARG A 1 223 ? 5.748 17.715 28.604 1.00 88.62 223 ARG A C 1
ATOM 1638 O O . ARG A 1 223 ? 5.451 18.665 29.324 1.00 88.62 223 ARG A O 1
ATOM 1645 N N . GLN A 1 224 ? 7.012 17.319 28.437 1.00 84.69 224 GLN A N 1
ATOM 1646 C CA . GLN A 1 224 ? 8.131 18.010 29.085 1.00 84.69 224 GLN A CA 1
ATOM 1647 C C . GLN A 1 224 ? 8.298 19.452 28.606 1.00 84.69 224 GLN A C 1
ATOM 1649 O O . GLN A 1 224 ? 8.549 20.338 29.420 1.00 84.69 224 GLN A O 1
ATOM 1654 N N . ARG A 1 225 ? 8.120 19.715 27.306 1.00 79.94 225 ARG A N 1
ATOM 1655 C CA . ARG A 1 225 ? 8.159 21.087 26.784 1.00 79.94 225 ARG A CA 1
ATOM 1656 C C . ARG A 1 225 ? 7.013 21.939 27.318 1.00 79.94 225 ARG A C 1
ATOM 1658 O O . ARG A 1 225 ? 7.255 23.081 27.684 1.00 79.94 225 ARG A O 1
ATOM 1665 N N . GLN A 1 226 ? 5.798 21.401 27.410 1.00 72.81 226 GLN A N 1
ATOM 1666 C CA . GLN A 1 226 ? 4.648 22.150 27.932 1.00 72.81 226 GLN A CA 1
ATOM 1667 C C . GLN A 1 226 ? 4.823 22.558 29.405 1.00 72.81 226 GLN A C 1
ATOM 1669 O O . GLN A 1 226 ? 4.426 23.658 29.775 1.00 72.81 226 GLN A O 1
ATOM 1674 N N . HIS A 1 227 ? 5.491 21.736 30.221 1.00 61.31 227 HIS A N 1
ATOM 1675 C CA . HIS A 1 227 ? 5.825 22.077 31.609 1.00 61.31 227 HIS A CA 1
ATOM 1676 C C . HIS A 1 227 ? 6.910 23.154 31.761 1.00 61.31 227 HIS A C 1
ATOM 1678 O O . HIS A 1 227 ? 7.031 23.722 32.838 1.00 61.31 227 HIS A O 1
ATOM 1684 N N . HIS A 1 228 ? 7.704 23.433 30.723 1.00 57.28 228 HIS A N 1
ATOM 1685 C CA . HIS A 1 228 ? 8.783 24.424 30.795 1.00 57.28 228 HIS A CA 1
ATOM 1686 C C . HIS A 1 228 ? 8.345 25.843 30.385 1.00 57.28 228 HIS A C 1
ATOM 1688 O O . HIS A 1 228 ? 9.098 26.792 30.588 1.00 57.28 228 HIS A O 1
ATOM 1694 N N . P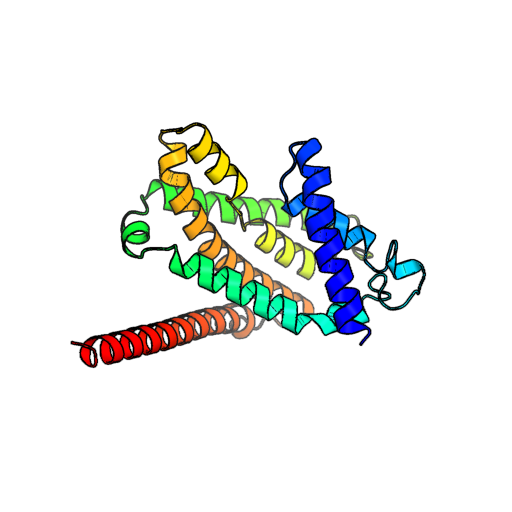HE A 1 229 ? 7.143 25.982 29.812 1.00 54.88 229 PHE A N 1
ATOM 1695 C CA . PHE A 1 229 ? 6.539 27.253 29.385 1.00 54.88 229 PHE A CA 1
ATOM 1696 C C . PHE A 1 229 ? 5.309 27.661 30.226 1.00 54.88 229 PHE A C 1
ATOM 1698 O O . PHE A 1 229 ? 4.597 28.592 29.845 1.00 54.88 229 PHE A O 1
ATOM 1705 N N . GLN A 1 230 ? 5.065 26.980 31.351 1.00 45.56 230 GLN A N 1
ATOM 1706 C CA . GLN A 1 230 ? 4.158 27.405 32.426 1.00 45.56 230 GLN A CA 1
ATOM 1707 C C . GLN A 1 230 ? 4.980 27.800 33.650 1.00 45.56 230 GLN A C 1
ATOM 1709 O O . GLN A 1 230 ? 4.570 28.766 34.328 1.00 45.56 230 GLN A O 1
#

pLDDT: mean 84.76, std 8.92, range [45.56, 97.19]

Foldseek 3Di:
DLVVLLVVLLVCQLVVQLVVVVVVVDDSVVSNVVSLCCQECNHQLVVVDRSNHPVDPVSVVVCVVVVVVVVVVVVVVVVVVDDVVLLVPQDPVLVCCLLCQLVVQLVVQLVVLVVVCVVPVVPRPNLNSNLVSLVRQQDDCPPVLVVCVVVVDDDDCNSSPVVSNVVSVVSSLQSNLLSNLVSVCVVVVHPPVCSNHVVSVVVVVVVVVVVVVVVVVVVVVVVVVVVVVD

Sequence (230 aa):
MQIMLSLSVALLAGLGLTRLVRLFKLPDVTAYLIAGILIGPYVLGALGIPGLGFISMEEIETYGLLSDLALGFIAFSIGNEFRLSDLRHIGRQALVVGTVQAVFTTLLVDAALIGLHFLMPDKLPLPAAIVLGAVASATAPAATLMVVRQYKAKGPLTDILLPIVALDDAVGLVLFAVSFGVAKALISGRVDLLSVILEPLLEVVLSLALGALMGAVFSWSERQRQHHFQ